Protein 1MWW (pdb70)

Structure (mmCIF, N/CA/C/O backbone):
data_1MWW
#
_entry.id   1MWW
#
_cell.length_a   115.150
_cell.length_b   115.150
_cell.length_c   124.420
_cell.angle_alpha   90.00
_cell.angle_beta   90.00
_cell.angle_gamma   90.00
#
_symmetry.space_group_name_H-M   'I 41 2 2'
#
loop_
_entity.id
_entity.type
_entity.pdbx_description
1 polymer 'HYPOTHETICAL PROTEIN HI1388.1'
2 non-polymer 'CHLORIDE ION'
3 non-polymer 'GLUTAMIC ACID'
4 water water
#
loop_
_atom_site.group_PDB
_atom_site.id
_atom_site.type_symbol
_atom_site.label_atom_id
_atom_site.label_alt_id
_atom_site.label_comp_id
_atom_site.label_asym_id
_atom_site.label_entity_id
_atom_site.label_seq_id
_atom_site.pdbx_PDB_ins_code
_atom_site.Cartn_x
_atom_site.Cartn_y
_atom_site.Cartn_z
_atom_site.occupancy
_atom_site.B_iso_or_equiv
_atom_site.auth_seq_id
_atom_site.auth_comp_id
_atom_site.auth_asym_id
_atom_site.auth_atom_id
_atom_site.pdbx_PDB_model_num
ATOM 1 N N . MET A 1 1 ? 34.921 51.414 16.934 1.00 12.66 1 MET A N 1
ATOM 2 C CA . MET A 1 1 ? 33.876 50.394 17.125 1.00 20.78 1 MET A CA 1
ATOM 3 C C . MET A 1 1 ? 32.999 50.282 15.877 1.00 26.87 1 MET A C 1
ATOM 4 O O . MET A 1 1 ? 32.619 51.284 15.243 1.00 28.99 1 MET A O 1
ATOM 9 N N . ILE A 1 2 ? 32.663 49.046 15.568 1.00 24.21 2 ILE A N 1
ATOM 10 C CA . ILE A 1 2 ? 31.817 48.684 14.439 1.00 20.87 2 ILE A CA 1
ATOM 11 C C . ILE A 1 2 ? 30.427 48.286 14.966 1.00 15.99 2 ILE A C 1
ATOM 12 O O . ILE A 1 2 ? 30.303 47.541 15.900 1.00 16.11 2 ILE A O 1
ATOM 17 N N . THR A 1 3 ? 29.384 48.761 14.328 1.00 15.05 3 THR A N 1
ATOM 18 C CA . THR A 1 3 ? 28.041 48.402 14.791 1.00 23.36 3 THR A CA 1
ATOM 19 C C . THR A 1 3 ? 27.261 47.748 13.652 1.00 22.07 3 THR A C 1
ATOM 20 O O . THR A 1 3 ? 27.339 48.188 12.482 1.00 17.88 3 THR A O 1
ATOM 24 N N . VAL A 1 4 ? 26.512 46.701 14.032 1.00 25.76 4 VAL A N 1
ATOM 25 C CA . VAL A 1 4 ? 25.663 45.950 13.126 1.00 24.16 4 VAL A CA 1
ATOM 26 C C . VAL A 1 4 ? 24.245 46.150 13.551 1.00 19.59 4 VAL A C 1
ATOM 27 O O . VAL A 1 4 ? 23.904 45.858 14.669 1.00 20.80 4 VAL A O 1
ATOM 31 N N . PHE A 1 5 ? 23.422 46.664 12.643 1.00 19.43 5 PHE A N 1
ATOM 32 C CA . PHE A 1 5 ? 22.027 46.952 12.954 1.00 20.27 5 PHE A CA 1
ATOM 33 C C . PHE A 1 5 ? 21.149 45.967 12.152 1.00 22.47 5 PHE A C 1
ATOM 34 O O . PHE A 1 5 ? 21.363 45.742 11.003 1.00 17.37 5 PHE A O 1
ATOM 42 N N . GLY A 1 6 ? 20.171 45.385 12.800 1.00 22.96 6 GLY A N 1
ATOM 43 C CA . GLY A 1 6 ? 19.321 44.448 12.110 1.00 25.06 6 GLY A CA 1
ATOM 44 C C . GLY A 1 6 ? 18.152 44.163 13.018 1.00 22.76 6 GLY A C 1
ATOM 45 O O . GLY A 1 6 ? 18.207 44.403 14.241 1.00 22.87 6 GLY A O 1
ATOM 46 N N . LEU A 1 7 ? 17.130 43.588 12.393 1.00 21.54 7 LEU A N 1
ATOM 47 C CA . LEU A 1 7 ? 15.873 43.212 13.033 1.00 27.17 7 LEU A CA 1
ATOM 48 C C . LEU A 1 7 ? 16.211 42.089 13.969 1.00 30.16 7 LEU A C 1
ATOM 49 O O . LEU A 1 7 ? 16.926 41.153 13.580 1.00 27.67 7 LEU A O 1
ATOM 54 N N . LYS A 1 8 ? 15.719 42.201 15.198 1.00 29.87 8 LYS A N 1
ATOM 55 C CA . LYS A 1 8 ? 16.019 41.218 16.250 1.00 35.59 8 LYS A CA 1
ATOM 56 C C . LYS A 1 8 ? 15.810 39.748 15.833 1.00 34.33 8 LYS A C 1
ATOM 57 O O . LYS A 1 8 ? 16.741 38.929 15.920 1.00 33.65 8 LYS A O 1
ATOM 63 N N . SER A 1 9 ? 14.605 39.417 15.378 1.00 32.56 9 SER A N 1
ATOM 64 C CA . SER A 1 9 ? 14.328 38.020 14.966 1.00 38.10 9 SER A CA 1
ATOM 65 C C . SER A 1 9 ? 15.360 37.466 13.976 1.00 36.18 9 SER A C 1
ATOM 66 O O . SER A 1 9 ? 15.726 36.295 14.026 1.00 40.54 9 SER A O 1
ATOM 69 N N . LYS A 1 10 ? 15.872 38.298 13.086 1.00 35.87 10 LYS A N 1
ATOM 70 C CA . LYS A 1 10 ? 16.866 37.807 12.157 1.00 34.22 10 LYS A CA 1
ATOM 71 C C . LYS A 1 10 ? 18.304 37.915 12.615 1.00 35.44 10 LYS A C 1
ATOM 72 O O . LYS A 1 10 ? 19.126 37.048 12.338 1.00 37.33 10 LYS A O 1
ATOM 78 N N . LEU A 1 11 ? 18.612 38.988 13.323 1.00 32.74 11 LEU A N 1
ATOM 79 C CA . LEU A 1 11 ? 19.978 39.239 13.727 1.00 29.91 11 LEU A CA 1
ATOM 80 C C . LEU A 1 11 ? 20.404 38.460 14.960 1.00 24.33 11 LEU A C 1
ATOM 81 O O . LEU A 1 11 ? 21.502 38.003 15.010 1.00 32.92 11 LEU A O 1
ATOM 86 N N . ALA A 1 12 ? 19.559 38.363 15.973 1.00 28.58 12 ALA A N 1
ATOM 87 C CA . ALA A 1 12 ? 20.010 37.697 17.207 1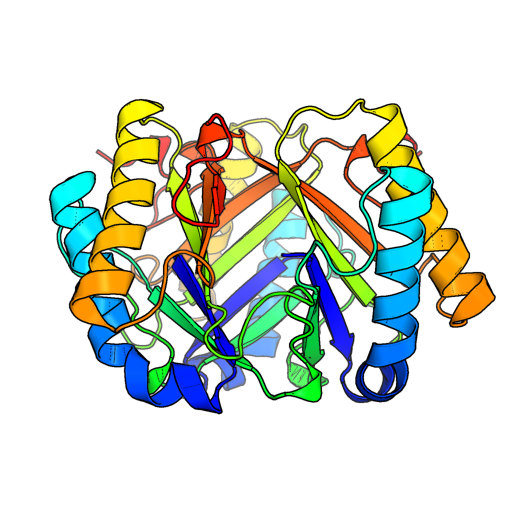.00 31.78 12 ALA A CA 1
ATOM 88 C C . ALA A 1 12 ? 20.679 36.349 16.940 1.00 38.36 12 ALA A C 1
ATOM 89 O O . ALA A 1 12 ? 21.828 36.137 17.322 1.00 42.23 12 ALA A O 1
ATOM 91 N N . PRO A 1 13 ? 19.993 35.444 16.203 1.00 38.74 13 PRO A N 1
ATOM 92 C CA . PRO A 1 13 ? 20.552 34.125 15.903 1.00 37.88 13 PRO A CA 1
ATOM 93 C C . PRO A 1 13 ? 21.855 34.151 15.156 1.00 34.69 13 PRO A C 1
ATOM 94 O O . PRO A 1 13 ? 22.659 33.250 15.309 1.00 39.11 13 PRO A O 1
ATOM 98 N N . ARG A 1 14 ? 22.076 35.167 14.333 1.00 32.51 14 ARG A N 1
ATOM 99 C CA . ARG A 1 14 ? 23.311 35.211 13.545 1.00 30.29 14 ARG A CA 1
ATOM 100 C C . ARG A 1 14 ? 24.445 36.027 14.165 1.00 25.92 14 ARG A C 1
ATOM 101 O O . ARG A 1 14 ? 25.496 36.156 13.551 1.00 30.21 14 ARG A O 1
ATOM 109 N N . ARG A 1 15 ? 24.247 36.567 15.366 1.00 32.63 15 ARG A N 1
ATOM 110 C CA . ARG A 1 15 ? 25.285 37.389 16.020 1.00 34.77 15 ARG A CA 1
ATOM 111 C C . ARG A 1 15 ? 26.682 36.823 16.046 1.00 37.32 15 ARG A C 1
ATOM 112 O O . ARG A 1 15 ? 27.643 37.512 15.692 1.00 42.76 15 ARG A O 1
ATOM 120 N N . GLU A 1 16 ? 26.817 35.573 16.492 1.00 38.67 16 GLU A N 1
ATOM 121 C CA . GLU A 1 16 ? 28.145 34.962 16.563 1.00 32.08 16 GLU A CA 1
ATOM 122 C C . GLU A 1 16 ? 28.803 34.830 15.213 1.00 28.47 16 GLU A C 1
ATOM 123 O O . GLU A 1 16 ? 29.970 35.115 15.030 1.00 30.76 16 GLU A O 1
ATOM 129 N N . LYS A 1 17 ? 28.052 34.384 14.229 1.00 37.41 17 LYS A N 1
ATOM 130 C CA . LYS A 1 17 ? 28.666 34.208 12.918 1.00 36.78 17 LYS A CA 1
ATOM 131 C C . LYS A 1 17 ? 29.023 35.515 12.223 1.00 34.43 17 LYS A C 1
ATOM 132 O O . LYS A 1 17 ? 30.008 35.606 11.479 1.00 29.81 17 LYS A O 1
ATOM 138 N N . LEU A 1 18 ? 28.216 36.554 12.447 1.00 33.50 18 LEU A N 1
ATOM 139 C CA . LEU A 1 18 ? 28.554 37.833 11.807 1.00 25.63 18 LEU A CA 1
ATOM 140 C C . LEU A 1 18 ? 29.818 38.428 12.380 1.00 26.21 18 LEU A C 1
ATOM 141 O O . LEU A 1 18 ? 30.568 39.120 11.670 1.00 25.05 18 LEU A O 1
ATOM 146 N N . ALA A 1 19 ? 30.073 38.162 13.666 1.00 26.02 19 ALA A N 1
ATOM 147 C CA . ALA A 1 19 ? 31.279 38.741 14.246 1.00 30.59 19 ALA A CA 1
ATOM 148 C C . ALA A 1 19 ? 32.470 38.049 13.614 1.00 29.21 19 ALA A C 1
ATOM 149 O O . ALA A 1 19 ? 33.452 38.676 13.257 1.00 32.81 19 ALA A O 1
ATOM 151 N N . GLU A 1 20 ? 32.373 36.733 13.454 1.00 33.74 20 GLU A N 1
ATOM 152 C CA . GLU A 1 20 ? 33.467 35.993 12.822 1.00 33.66 20 GLU A CA 1
ATOM 153 C C . GLU A 1 20 ? 33.751 36.514 11.433 1.00 29.86 20 GLU A C 1
ATOM 154 O O . GLU A 1 20 ? 34.923 36.772 11.093 1.00 35.17 20 GLU A O 1
ATOM 160 N N . VAL A 1 21 ? 32.682 36.695 10.629 1.00 38.08 21 VAL A N 1
ATOM 161 C CA . VAL A 1 21 ? 32.815 37.201 9.234 1.00 37.73 21 VAL A CA 1
ATOM 162 C C . VAL A 1 21 ? 33.425 38.590 9.183 1.00 34.05 21 VAL A C 1
ATOM 163 O O . VAL A 1 21 ? 34.227 38.882 8.306 1.00 29.30 21 VAL A O 1
ATOM 167 N N . ILE A 1 22 ? 32.983 39.471 10.094 1.00 36.82 22 ILE A N 1
ATOM 168 C CA . ILE A 1 22 ? 33.538 40.841 10.158 1.00 27.17 22 ILE A CA 1
ATOM 169 C C . ILE A 1 22 ? 34.987 40.744 10.607 1.00 21.80 22 ILE A C 1
ATOM 170 O O . ILE A 1 22 ? 35.882 41.351 9.983 1.00 26.95 22 ILE A O 1
ATOM 175 N N . TYR A 1 23 ? 35.229 40.023 11.715 1.00 27.63 23 TYR A N 1
ATOM 176 C CA . TYR A 1 23 ? 36.626 39.855 12.167 1.00 35.03 23 TYR A CA 1
ATOM 177 C C . TYR A 1 23 ? 37.359 39.216 10.957 1.00 36.15 23 TYR A C 1
ATOM 178 O O . TYR A 1 23 ? 38.436 39.668 10.527 1.00 31.80 23 TYR A O 1
ATOM 187 N N . ASN A 1 24 ? 36.726 38.222 10.340 1.00 37.89 24 ASN A N 1
ATOM 188 C CA . ASN A 1 24 ? 37.406 37.623 9.201 1.00 43.39 24 ASN A CA 1
ATOM 189 C C . ASN A 1 24 ? 37.789 38.569 8.064 1.00 36.86 24 ASN A C 1
ATOM 190 O O . ASN A 1 24 ? 38.862 38.459 7.565 1.00 31.84 24 ASN A O 1
ATOM 195 N N . SER A 1 25 ? 36.920 39.506 7.667 1.00 36.17 25 SER A N 1
ATOM 196 C CA . SER A 1 25 ? 37.221 40.434 6.567 1.00 30.32 25 SER A CA 1
ATOM 197 C C . SER A 1 25 ? 38.049 41.594 7.032 1.00 34.26 25 SER A C 1
ATOM 198 O O . SER A 1 25 ? 38.626 42.303 6.193 1.00 26.16 25 SER A O 1
ATOM 201 N N . LEU A 1 26 ? 38.021 41.891 8.343 1.00 30.86 26 LEU A N 1
ATOM 202 C CA . LEU A 1 26 ? 38.887 42.979 8.830 1.00 30.44 26 LEU A CA 1
ATOM 203 C C . LEU A 1 26 ? 40.310 42.415 8.771 1.00 34.28 26 LEU A C 1
ATOM 204 O O . LEU A 1 26 ? 41.271 43.084 8.327 1.00 32.10 26 LEU A O 1
ATOM 209 N N . HIS A 1 27 ? 40.427 41.163 9.228 1.00 33.91 27 HIS A N 1
ATOM 210 C CA . HIS A 1 27 ? 41.726 40.499 9.221 1.00 41.79 27 HIS A CA 1
ATOM 211 C C . HIS A 1 27 ? 42.173 40.303 7.791 1.00 43.43 27 HIS A C 1
ATOM 212 O O . HIS A 1 27 ? 43.167 40.887 7.333 1.00 46.07 27 HIS A O 1
ATOM 219 N N . LEU A 1 28 ? 41.362 39.532 7.074 1.00 37.22 28 LEU A N 1
ATOM 220 C CA . LEU A 1 28 ? 41.651 39.191 5.704 1.00 40.45 28 LEU A CA 1
ATOM 221 C C . LEU A 1 28 ? 41.837 40.392 4.822 1.00 37.33 28 LEU A C 1
ATOM 222 O O . LEU A 1 28 ? 42.718 40.391 3.992 1.00 35.16 28 LEU A O 1
ATOM 227 N N . GLY A 1 29 ? 41.039 41.440 5.008 1.00 37.26 29 GLY A N 1
ATOM 228 C CA . GLY A 1 29 ? 41.163 42.590 4.124 1.00 33.15 29 GLY A CA 1
ATOM 229 C C . GLY A 1 29 ? 41.961 43.803 4.543 1.00 35.92 29 GLY A C 1
ATOM 230 O O . GLY A 1 29 ? 42.381 44.581 3.694 1.00 34.36 29 GLY A O 1
ATOM 231 N N . LEU A 1 30 ? 42.149 43.993 5.845 1.00 37.61 30 LEU A N 1
ATOM 232 C CA . LEU A 1 30 ? 42.855 45.166 6.335 1.00 46.72 30 LEU A CA 1
ATOM 233 C C . LEU A 1 30 ? 44.045 44.797 7.239 1.00 53.24 30 LEU A C 1
ATOM 234 O O . LEU A 1 30 ? 44.888 45.645 7.527 1.00 53.29 30 LEU A O 1
ATOM 239 N N . ASP A 1 31 ? 44.110 43.531 7.660 1.00 57.23 31 ASP A N 1
ATOM 240 C CA . ASP A 1 31 ? 45.189 43.057 8.508 1.00 59.99 31 ASP A CA 1
ATOM 241 C C . ASP A 1 31 ? 44.930 43.306 9.977 1.00 60.94 31 ASP A C 1
ATOM 242 O O . ASP A 1 31 ? 45.869 43.430 10.753 1.00 66.98 31 ASP A O 1
ATOM 247 N N . ILE A 1 32 ? 43.664 43.381 10.369 1.00 54.56 32 ILE A N 1
ATOM 248 C CA . ILE A 1 32 ? 43.353 43.606 11.760 1.00 44.24 32 ILE A CA 1
ATOM 249 C C . ILE A 1 32 ? 42.974 42.223 12.307 1.00 45.86 32 ILE A C 1
ATOM 250 O O . ILE A 1 32 ? 42.035 41.596 11.817 1.00 41.69 32 ILE A O 1
ATOM 255 N N . PRO A 1 33 ? 43.716 41.738 13.329 1.00 39.30 33 PRO A N 1
ATOM 256 C CA . PRO A 1 33 ? 43.594 40.464 14.032 1.00 42.51 33 PRO A CA 1
ATOM 257 C C . PRO A 1 33 ? 42.235 40.110 14.601 1.00 43.46 33 PRO A C 1
ATOM 258 O O . PRO A 1 33 ? 41.576 40.942 15.213 1.00 42.90 33 PRO A O 1
ATOM 262 N N . LYS A 1 34 ? 41.837 38.849 14.453 1.00 43.55 34 LYS A N 1
ATOM 263 C CA . LYS A 1 34 ? 40.551 38.437 15.002 1.00 49.98 34 LYS A CA 1
ATOM 264 C C . LYS A 1 34 ? 40.380 38.907 16.450 1.00 49.71 34 LYS A C 1
ATOM 265 O O . LYS A 1 34 ? 40.819 38.204 17.364 1.00 53.37 34 LYS A O 1
ATOM 271 N N . GLY A 1 35 ? 39.768 40.088 16.656 1.00 48.67 35 GLY A N 1
ATOM 272 C CA . GLY A 1 35 ? 39.510 40.591 18.008 1.00 40.34 35 GLY A CA 1
ATOM 273 C C . GLY A 1 35 ? 40.125 41.900 18.492 1.00 37.60 35 GLY A C 1
ATOM 274 O O . GLY A 1 35 ? 40.002 42.247 19.654 1.00 46.24 35 GLY A O 1
ATOM 275 N N . LYS A 1 36 ? 40.805 42.621 17.631 1.00 32.35 36 LYS A N 1
ATOM 276 C CA . LYS A 1 36 ? 41.409 43.885 17.980 1.00 34.00 36 LYS A CA 1
ATOM 277 C C . LYS A 1 36 ? 40.330 44.989 17.922 1.00 40.29 36 LYS A C 1
ATOM 278 O O . LYS A 1 36 ? 40.501 46.111 18.446 1.00 34.03 36 LYS A O 1
ATOM 284 N N . HIS A 1 37 ? 39.200 44.623 17.322 1.00 32.98 37 HIS A N 1
ATOM 285 C CA . HIS A 1 37 ? 38.092 45.537 17.138 1.00 31.91 37 HIS A CA 1
ATOM 286 C C . HIS A 1 37 ? 36.865 45.283 17.929 1.00 27.12 37 HIS A C 1
ATOM 287 O O . HIS A 1 37 ? 36.426 44.138 18.072 1.00 39.40 37 HIS A O 1
ATOM 294 N N . ALA A 1 38 ? 36.292 46.349 18.464 1.00 20.37 38 ALA A N 1
ATOM 295 C CA . ALA A 1 38 ? 35.037 46.211 19.177 1.00 18.24 38 ALA A CA 1
ATOM 296 C C . ALA A 1 38 ? 33.888 46.033 18.134 1.00 16.66 38 ALA A C 1
ATOM 297 O O . ALA A 1 38 ? 33.862 46.742 17.103 1.00 19.56 38 ALA A O 1
ATOM 299 N N . ILE A 1 39 ? 32.958 45.121 18.370 1.00 20.99 39 ILE A N 1
ATOM 300 C CA . ILE A 1 39 ? 31.843 44.980 17.442 1.00 23.92 39 ILE A CA 1
ATOM 301 C C . ILE A 1 39 ? 30.601 44.972 18.302 1.00 28.44 39 ILE A C 1
ATOM 302 O O . ILE A 1 39 ? 30.500 44.205 19.265 1.00 25.09 39 ILE A O 1
ATOM 307 N N . ARG A 1 40 ? 29.633 45.801 17.924 1.00 25.82 40 ARG A N 1
ATOM 308 C CA . ARG A 1 40 ? 28.413 45.870 18.662 1.00 17.79 40 ARG A CA 1
ATOM 309 C C . ARG A 1 40 ? 27.244 45.501 17.764 1.00 20.63 40 ARG A C 1
ATOM 310 O O . ARG A 1 40 ? 27.243 45.808 16.562 1.00 21.45 40 ARG A O 1
ATOM 318 N N . PHE A 1 41 ? 26.228 44.909 18.373 1.00 15.58 41 PHE A N 1
ATOM 319 C CA . PHE A 1 41 ? 25.034 44.465 17.662 1.00 22.37 41 PHE A CA 1
ATOM 320 C C . PHE A 1 41 ? 23.856 45.181 18.281 1.00 26.25 41 PHE A C 1
ATOM 321 O O . PHE A 1 41 ? 23.688 45.239 19.514 1.00 22.13 41 PHE A O 1
ATOM 329 N N . LEU A 1 42 ? 23.048 45.763 17.419 1.00 28.23 42 LEU A N 1
ATOM 330 C CA . LEU A 1 42 ? 21.842 46.427 17.893 1.00 25.05 42 LEU A CA 1
ATOM 331 C C . LEU A 1 42 ? 20.671 45.682 17.220 1.00 25.75 42 LEU A C 1
ATOM 332 O O . LEU A 1 42 ? 20.497 45.805 16.008 1.00 19.07 42 LEU A O 1
ATOM 337 N N . CYS A 1 43 ? 19.900 44.930 18.018 1.00 22.71 43 CYS A N 1
ATOM 338 C CA . CYS A 1 43 ? 18.723 44.159 17.574 1.00 29.55 43 CYS A CA 1
ATOM 339 C C . CYS A 1 43 ? 17.507 45.046 17.664 1.00 32.53 43 CYS A C 1
ATOM 340 O O . CYS A 1 43 ? 17.106 45.479 18.744 1.00 35.83 43 CYS A O 1
ATOM 343 N N . LEU A 1 44 ? 16.905 45.312 16.525 1.00 25.55 44 LEU A N 1
ATOM 344 C CA . LEU A 1 44 ? 15.766 46.195 16.489 1.00 28.38 44 LEU A CA 1
ATOM 345 C C . LEU A 1 44 ? 14.434 45.464 16.625 1.00 34.50 44 LEU A C 1
ATOM 346 O O . LEU A 1 44 ? 14.312 44.304 16.177 1.00 29.47 44 LEU A O 1
ATOM 351 N N . GLU A 1 45 ? 13.467 46.129 17.257 1.00 34.84 45 GLU A N 1
ATOM 352 C CA . GLU A 1 45 ? 12.094 45.603 17.366 1.00 40.55 45 GLU A CA 1
ATOM 353 C C . GLU A 1 45 ? 11.506 46.072 16.022 1.00 42.17 45 GLU A C 1
ATOM 354 O O . GLU A 1 45 ? 11.959 47.075 15.489 1.00 31.05 45 GLU A O 1
ATOM 360 N N . LYS A 1 46 ? 10.508 45.379 15.482 1.00 41.74 46 LYS A N 1
ATOM 361 C CA . LYS A 1 46 ? 9.960 45.771 14.181 1.00 39.26 46 LYS A CA 1
ATOM 362 C C . LYS A 1 46 ? 9.506 47.199 14.074 1.00 38.96 46 LYS A C 1
ATOM 363 O O . LYS A 1 46 ? 9.700 47.845 13.031 1.00 34.06 46 LYS A O 1
ATOM 369 N N . GLU A 1 47 ? 8.941 47.715 15.161 1.00 38.62 47 GLU A N 1
ATOM 370 C CA . GLU A 1 47 ? 8.430 49.085 15.138 1.00 41.01 47 GLU A CA 1
ATOM 371 C C . GLU A 1 47 ? 9.484 50.161 15.054 1.00 43.63 47 GLU A C 1
ATOM 372 O O . GLU A 1 47 ? 9.164 51.303 14.768 1.00 47.46 47 GLU A O 1
ATOM 378 N N . ASP A 1 48 ? 10.744 49.798 15.289 1.00 42.06 48 ASP A N 1
ATOM 379 C CA . ASP A 1 48 ? 11.830 50.764 15.253 1.00 36.66 48 ASP A CA 1
ATOM 380 C C . ASP A 1 48 ? 12.665 50.727 13.982 1.00 33.19 48 ASP A C 1
ATOM 381 O O . ASP A 1 48 ? 13.548 51.570 13.806 1.00 25.34 48 ASP A O 1
ATOM 386 N N . PHE A 1 49 ? 12.382 49.783 13.082 1.00 30.66 49 PHE A N 1
ATOM 387 C CA . PHE A 1 49 ? 13.212 49.626 11.868 1.00 28.78 49 PHE A CA 1
ATOM 388 C C . PHE A 1 49 ? 12.548 49.863 10.498 1.00 34.90 49 PHE A C 1
ATOM 389 O O . PHE A 1 49 ? 12.032 48.935 9.896 1.00 26.51 49 PHE A O 1
ATOM 397 N N . TYR A 1 50 ? 12.585 51.100 9.987 1.00 30.23 50 TYR A N 1
ATOM 398 C CA . TYR A 1 50 ? 12.007 51.329 8.700 1.00 26.99 50 TYR A CA 1
ATOM 399 C C . TYR A 1 50 ? 13.035 51.099 7.635 1.00 30.54 50 TYR A C 1
ATOM 400 O O . TYR A 1 50 ? 13.499 52.050 7.018 1.00 27.28 50 TYR A O 1
ATOM 409 N N . TYR A 1 51 ? 13.404 49.839 7.399 1.00 27.78 51 TYR A N 1
ATOM 410 C CA . TYR A 1 51 ? 14.341 49.573 6.316 1.00 26.21 51 TYR A CA 1
ATOM 411 C C . TYR A 1 51 ? 13.690 49.989 4.955 1.00 31.77 51 TYR A C 1
ATOM 412 O O . TYR A 1 51 ? 12.471 50.168 4.882 1.00 34.85 51 TYR A O 1
ATOM 421 N N . PRO A 1 52 ? 14.479 50.123 3.867 1.00 24.19 52 PRO A N 1
ATOM 422 C CA . PRO A 1 52 ? 13.907 50.537 2.572 1.00 32.43 52 PRO A CA 1
ATOM 423 C C . PRO A 1 52 ? 12.745 49.630 2.102 1.00 32.00 52 PRO A C 1
ATOM 424 O O . PRO A 1 52 ? 12.844 48.424 2.137 1.00 32.14 52 PRO A O 1
ATOM 428 N N . PHE A 1 53 ? 11.650 50.269 1.697 1.00 34.25 53 PHE A N 1
ATOM 429 C CA . PHE A 1 53 ? 10.410 49.608 1.294 1.00 37.79 53 PHE A CA 1
ATOM 430 C C . PHE A 1 53 ? 10.458 48.270 0.605 1.00 33.24 53 PHE A C 1
ATOM 431 O O . PHE A 1 53 ? 9.657 47.359 0.893 1.00 34.11 53 PHE A O 1
ATOM 439 N N . ASP A 1 54 ? 11.388 48.186 -0.325 1.00 26.43 54 ASP A N 1
ATOM 440 C CA . ASP A 1 54 ? 11.538 47.059 -1.205 1.00 33.72 54 ASP A CA 1
ATOM 441 C C . ASP A 1 54 ? 12.645 46.121 -0.762 1.00 39.02 54 ASP A C 1
ATOM 442 O O . ASP A 1 54 ? 13.283 45.463 -1.618 1.00 33.67 54 ASP A O 1
ATOM 447 N N . ARG A 1 55 ? 12.922 46.077 0.535 1.00 36.34 55 ARG A N 1
ATOM 448 C CA . ARG A 1 55 ? 13.962 45.167 1.019 1.00 37.38 55 ARG A CA 1
ATOM 449 C C . ARG A 1 55 ? 13.287 44.143 1.920 1.00 34.79 55 ARG A C 1
ATOM 450 O O . ARG A 1 55 ? 12.065 44.160 2.158 1.00 36.84 55 ARG A O 1
ATOM 458 N N . SER A 1 56 ? 14.066 43.249 2.465 1.00 33.37 56 SER A N 1
ATOM 459 C CA . SER A 1 56 ? 13.422 42.284 3.322 1.00 26.88 56 SER A CA 1
ATOM 460 C C . SER A 1 56 ? 13.873 42.427 4.752 1.00 26.29 56 SER A C 1
ATOM 461 O O . SER A 1 56 ? 14.780 43.193 5.048 1.00 26.49 56 SER A O 1
ATOM 464 N N . ASP A 1 57 ? 13.195 41.688 5.616 1.00 22.34 57 ASP A N 1
ATOM 465 C CA . ASP A 1 57 ? 13.478 41.623 7.018 1.00 27.04 57 ASP A CA 1
ATOM 466 C C . ASP A 1 57 ? 14.954 41.294 7.274 1.00 27.91 57 ASP A C 1
ATOM 467 O O . ASP A 1 57 ? 15.371 41.380 8.413 1.00 25.19 57 ASP A O 1
ATOM 472 N N . ASP A 1 58 ? 15.716 40.902 6.250 1.00 24.13 58 ASP A N 1
ATOM 473 C CA . ASP A 1 58 ? 17.161 40.566 6.400 1.00 30.12 58 ASP A CA 1
ATOM 474 C C . ASP A 1 58 ? 18.029 41.820 6.275 1.00 26.07 58 ASP A C 1
ATOM 475 O O . ASP A 1 58 ? 19.267 41.722 6.220 1.00 25.65 58 ASP A O 1
ATOM 480 N N . TYR A 1 59 ? 17.380 42.969 6.169 1.00 22.31 59 TYR A N 1
ATOM 481 C CA . TYR A 1 59 ? 18.113 44.200 5.953 1.00 24.58 59 TYR A CA 1
ATOM 482 C C . TYR A 1 59 ? 19.076 44.354 7.140 1.00 20.94 59 TYR A C 1
ATOM 483 O O . TYR A 1 59 ? 18.661 44.251 8.281 1.00 19.69 59 TYR A O 1
ATOM 492 N N . THR A 1 60 ? 20.344 44.615 6.837 1.00 26.62 60 THR A N 1
ATOM 493 C CA . THR A 1 60 ? 21.405 44.727 7.863 1.00 22.70 60 THR A CA 1
ATOM 494 C C . THR A 1 60 ? 22.301 45.884 7.495 1.00 18.53 60 THR A C 1
ATOM 495 O O . THR A 1 60 ? 22.790 45.966 6.360 1.00 17.51 60 THR A O 1
ATOM 499 N N . VAL A 1 61 ? 22.474 46.813 8.440 1.00 19.16 61 VAL A N 1
ATOM 500 C CA . VAL A 1 61 ? 23.307 47.992 8.212 1.00 21.08 61 VAL A CA 1
ATOM 501 C C . VAL A 1 61 ? 24.613 47.778 8.995 1.00 20.72 61 VAL A C 1
ATOM 502 O O . VAL A 1 61 ? 24.567 47.332 10.143 1.00 21.82 61 VAL A O 1
ATOM 506 N N . ILE A 1 62 ? 25.743 48.104 8.378 1.00 17.54 62 ILE A N 1
ATOM 507 C CA . ILE A 1 62 ? 27.006 47.966 9.061 1.00 20.49 62 ILE A CA 1
ATOM 508 C C . ILE A 1 62 ? 27.722 49.322 9.033 1.00 14.57 62 ILE A C 1
ATOM 509 O O . ILE A 1 62 ? 27.943 49.899 8.008 1.00 22.49 62 ILE A O 1
ATOM 514 N N . GLU A 1 63 ? 28.087 49.799 10.216 1.00 20.95 63 GLU A N 1
ATOM 515 C CA . GLU A 1 63 ? 28.790 51.058 10.352 1.00 19.09 63 GLU A CA 1
ATOM 516 C C . GLU A 1 63 ? 30.184 50.684 10.839 1.00 13.53 63 GLU A C 1
ATOM 517 O O . GLU A 1 63 ? 30.353 50.018 11.883 1.00 15.04 63 GLU A O 1
ATOM 523 N N . ILE A 1 64 ? 31.185 51.130 10.090 1.00 18.44 64 ILE A N 1
ATOM 524 C CA . ILE A 1 64 ? 32.574 50.817 10.429 1.00 18.70 64 ILE A CA 1
ATOM 525 C C . ILE A 1 64 ? 33.348 52.109 10.653 1.00 19.94 64 ILE A C 1
ATOM 526 O O . ILE A 1 64 ? 33.442 52.928 9.764 1.00 23.38 64 ILE A O 1
ATOM 531 N N . ASN A 1 65 ? 33.915 52.297 11.822 1.00 15.47 65 ASN A N 1
ATOM 532 C CA . ASN A 1 65 ? 34.725 53.490 12.055 1.00 16.89 65 ASN A CA 1
ATOM 533 C C . ASN A 1 65 ? 36.271 53.155 12.047 1.00 19.07 65 ASN A C 1
ATOM 534 O O . ASN A 1 65 ? 36.729 52.277 12.748 1.00 18.45 65 ASN A O 1
ATOM 539 N N . LEU A 1 66 ? 37.044 53.918 11.289 1.00 18.30 66 LEU A N 1
ATOM 540 C CA . LEU A 1 66 ? 38.495 53.725 11.182 1.00 23.97 66 LEU A CA 1
ATOM 541 C C . LEU A 1 66 ? 39.228 55.049 11.355 1.00 20.94 66 LEU A C 1
ATOM 542 O O . LEU A 1 66 ? 38.663 56.141 11.175 1.00 29.87 66 LEU A O 1
ATOM 547 N N . MET A 1 67 ? 40.506 54.929 11.625 1.00 22.11 67 MET A N 1
ATOM 548 C CA . MET A 1 67 ? 41.419 56.060 11.698 1.00 27.54 67 MET A CA 1
ATOM 549 C C . MET A 1 67 ? 41.748 56.355 10.219 1.00 26.48 67 MET A C 1
ATOM 550 O O . MET A 1 67 ? 42.017 55.427 9.435 1.00 21.85 67 MET A O 1
ATOM 555 N N . ALA A 1 68 ? 41.743 57.623 9.835 1.00 23.66 68 ALA A N 1
ATOM 556 C CA . ALA A 1 68 ? 41.965 57.969 8.440 1.00 24.59 68 ALA A CA 1
ATOM 557 C C . ALA A 1 68 ? 43.403 57.629 7.999 1.00 31.46 68 ALA A C 1
ATOM 558 O O . ALA A 1 68 ? 44.315 57.535 8.844 1.00 30.09 68 ALA A O 1
ATOM 560 N N . GLY A 1 69 ? 43.585 57.436 6.693 1.00 27.78 69 GLY A N 1
ATOM 561 C CA . GLY A 1 69 ? 44.880 57.060 6.147 1.00 33.05 69 GLY A CA 1
ATOM 562 C C . GLY A 1 69 ? 44.856 55.946 5.084 1.00 32.16 69 GLY A C 1
ATOM 563 O O . GLY A 1 69 ? 45.708 55.938 4.216 1.00 32.74 69 GLY A O 1
ATOM 564 N N . ARG A 1 70 ? 43.936 54.988 5.135 1.00 28.63 70 ARG A N 1
ATOM 565 C CA . ARG A 1 70 ? 43.929 53.950 4.097 1.00 29.67 70 ARG A CA 1
ATOM 566 C C . ARG A 1 70 ? 43.563 54.545 2.748 1.00 33.26 70 ARG A C 1
ATOM 567 O O . ARG A 1 70 ? 42.950 55.615 2.665 1.00 34.06 70 ARG A O 1
ATOM 575 N N . MET A 1 71 ? 43.946 53.860 1.678 1.00 33.42 71 MET A N 1
ATOM 576 C CA . MET A 1 71 ? 43.671 54.383 0.334 1.00 32.25 71 MET A CA 1
ATOM 577 C C . MET A 1 71 ? 42.262 54.032 -0.033 1.00 29.89 71 MET A C 1
ATOM 578 O O . MET A 1 71 ? 41.688 53.154 0.551 1.00 21.87 71 MET A O 1
ATOM 583 N N . GLU A 1 72 ? 41.720 54.716 -1.022 1.00 31.48 72 GLU A N 1
ATOM 584 C CA . GLU A 1 72 ? 40.371 54.443 -1.449 1.00 32.48 72 GLU A CA 1
ATOM 585 C C . GLU A 1 72 ? 40.155 52.975 -1.833 1.00 37.52 72 GLU A C 1
ATOM 586 O O . GLU A 1 72 ? 39.161 52.344 -1.454 1.00 34.24 72 GLU A O 1
ATOM 592 N N . GLY A 1 73 ? 41.112 52.415 -2.572 1.00 38.11 73 GLY A N 1
ATOM 593 C CA . GLY A 1 73 ? 41.000 51.027 -2.972 1.00 31.77 73 GLY A CA 1
ATOM 594 C C . GLY A 1 73 ? 40.934 50.041 -1.839 1.00 29.46 73 GLY A C 1
ATOM 595 O O . GLY A 1 73 ? 40.254 49.021 -1.938 1.00 33.75 73 GLY A O 1
ATOM 596 N N . THR A 1 74 ? 41.630 50.319 -0.744 1.00 27.86 74 THR A N 1
ATOM 597 C CA . THR A 1 74 ? 41.614 49.413 0.421 1.00 28.29 74 THR A CA 1
ATOM 598 C C . THR A 1 74 ? 40.207 49.338 1.074 1.00 28.50 74 THR A C 1
ATOM 599 O O . THR A 1 74 ? 39.689 48.269 1.402 1.00 25.06 74 THR A O 1
ATOM 603 N N . LYS A 1 75 ? 39.610 50.510 1.267 1.00 26.46 75 LYS A N 1
ATOM 604 C CA . LYS A 1 75 ? 38.271 50.600 1.836 1.00 25.90 75 LYS A CA 1
ATOM 605 C C . LYS A 1 75 ? 37.224 49.903 0.933 1.00 30.08 75 LYS A C 1
ATOM 606 O O . LYS A 1 75 ? 36.378 49.165 1.430 1.00 27.39 75 LYS A O 1
ATOM 612 N N . LYS A 1 76 ? 37.290 50.122 -0.392 1.00 34.15 76 LYS A N 1
ATOM 613 C CA . LYS A 1 76 ? 36.360 49.434 -1.334 1.00 25.78 76 LYS A CA 1
ATOM 614 C C . LYS A 1 76 ? 36.486 47.928 -1.197 1.00 24.42 76 LYS A C 1
ATOM 615 O O . LYS A 1 76 ? 35.485 47.177 -1.229 1.00 19.91 76 LYS A O 1
ATOM 621 N N . ARG A 1 77 ? 37.734 47.454 -1.037 1.00 31.63 77 ARG A N 1
ATOM 622 C CA . ARG A 1 77 ? 37.971 46.008 -0.926 1.00 26.40 77 ARG A CA 1
ATOM 623 C C . ARG A 1 77 ? 37.214 45.455 0.258 1.00 25.69 77 ARG A C 1
ATOM 624 O O . ARG A 1 77 ? 36.533 44.428 0.175 1.00 28.57 77 ARG A O 1
ATOM 632 N N . LEU A 1 78 ? 37.348 46.148 1.385 1.00 30.28 78 LEU A N 1
ATOM 633 C CA . LEU A 1 78 ? 36.657 45.750 2.616 1.00 27.82 78 LEU A CA 1
ATOM 634 C C . LEU A 1 78 ? 35.166 45.654 2.361 1.00 15.99 78 LEU A C 1
ATOM 635 O O . LEU A 1 78 ? 34.548 44.657 2.709 1.00 22.55 78 LEU A O 1
ATOM 640 N N . ILE A 1 79 ? 34.578 46.710 1.779 1.00 19.51 79 ILE A N 1
ATOM 641 C CA . ILE A 1 79 ? 33.121 46.688 1.512 1.00 22.48 79 ILE A CA 1
ATOM 642 C C . ILE A 1 79 ? 32.779 45.460 0.617 1.00 23.77 79 ILE A C 1
ATOM 643 O O . ILE A 1 79 ? 31.833 44.660 0.900 1.00 25.58 79 ILE A O 1
ATOM 648 N N . LYS A 1 80 ? 33.560 45.324 -0.454 1.00 21.48 80 LYS A N 1
ATOM 649 C CA . LYS A 1 80 ? 33.395 44.197 -1.400 1.00 29.18 80 LYS A CA 1
ATOM 650 C C . LYS A 1 80 ? 33.467 42.825 -0.673 1.00 27.31 80 LYS A C 1
ATOM 651 O O . LYS A 1 80 ? 32.582 41.949 -0.828 1.00 21.40 80 LYS A O 1
ATOM 657 N N . MET A 1 81 ? 34.475 42.649 0.187 1.00 29.31 81 MET A N 1
ATOM 658 C CA . MET A 1 81 ? 34.584 41.370 0.897 1.00 32.38 81 MET A CA 1
ATOM 659 C C . MET A 1 81 ? 33.430 41.171 1.835 1.00 34.97 81 MET A C 1
ATOM 660 O O . MET A 1 81 ? 32.838 40.063 1.910 1.00 35.82 81 MET A O 1
ATOM 665 N N . LEU A 1 82 ? 33.063 42.224 2.562 1.00 32.96 82 LEU A N 1
ATOM 666 C CA . LEU A 1 82 ? 31.931 42.026 3.478 1.00 30.01 82 LEU A CA 1
ATOM 667 C C . LEU A 1 82 ? 30.686 41.531 2.719 1.00 25.03 82 LEU A C 1
ATOM 668 O O . LEU A 1 82 ? 29.940 40.678 3.233 1.00 29.92 82 LEU A O 1
ATOM 673 N N . PHE A 1 83 ? 30.463 42.056 1.512 1.00 25.83 83 PHE A N 1
ATOM 674 C CA . PHE A 1 83 ? 29.298 41.642 0.661 1.00 27.54 83 PHE A CA 1
ATOM 675 C C . PHE A 1 83 ? 29.380 40.133 0.326 1.00 22.05 83 PHE A C 1
ATOM 676 O O . PHE A 1 83 ? 28.440 39.362 0.544 1.00 31.20 83 PHE A O 1
ATOM 684 N N . SER A 1 84 ? 30.517 39.723 -0.191 1.00 27.93 84 SER A N 1
ATOM 685 C CA . SER A 1 84 ? 30.727 38.304 -0.521 1.00 33.74 84 SER A CA 1
ATOM 686 C C . SER A 1 84 ? 30.556 37.416 0.686 1.00 37.23 84 SER A C 1
ATOM 687 O O . SER A 1 84 ? 29.778 36.455 0.663 1.00 34.88 84 SER A O 1
ATOM 690 N N . GLU A 1 85 ? 31.291 37.749 1.748 1.00 36.38 85 GLU A N 1
ATOM 691 C CA . GLU A 1 85 ? 31.259 36.963 2.964 1.00 33.51 85 GLU A CA 1
ATOM 692 C C . GLU A 1 85 ? 29.893 36.812 3.564 1.00 36.33 85 GLU A C 1
ATOM 693 O O . GLU A 1 85 ? 29.550 35.702 4.001 1.00 32.10 85 GLU A O 1
ATOM 699 N N . LEU A 1 86 ? 29.094 37.893 3.611 1.00 36.07 86 LEU A N 1
ATOM 700 C CA . LEU A 1 86 ? 27.737 37.786 4.176 1.00 37.46 86 LEU A CA 1
ATOM 701 C C . LEU A 1 86 ? 26.774 37.001 3.251 1.00 40.43 86 LEU A C 1
ATOM 702 O O . LEU A 1 86 ? 25.748 36.435 3.700 1.00 34.47 86 LEU A O 1
ATOM 707 N N . GLU A 1 87 ? 27.071 37.049 1.952 1.00 44.04 87 GLU A N 1
ATOM 708 C CA . GLU A 1 87 ? 26.294 36.325 0.935 1.00 47.86 87 GLU A CA 1
ATOM 709 C C . GLU A 1 87 ? 26.502 34.822 1.218 1.00 47.10 87 GLU A C 1
ATOM 710 O O . GLU A 1 87 ? 25.577 34.106 1.633 1.00 45.85 87 GLU A O 1
ATOM 716 N N . TYR A 1 88 ? 27.739 34.379 1.036 1.00 45.05 88 TYR A N 1
ATOM 717 C CA . TYR A 1 88 ? 28.114 32.972 1.236 1.00 52.79 88 TYR A CA 1
ATOM 718 C C . TYR A 1 88 ? 27.965 32.351 2.615 1.00 54.65 88 TYR A C 1
ATOM 719 O O . TYR A 1 88 ? 27.425 31.245 2.735 1.00 60.98 88 TYR A O 1
ATOM 728 N N . LYS A 1 89 ? 28.412 33.027 3.664 1.00 51.30 89 LYS A N 1
ATOM 729 C CA . LYS A 1 89 ? 28.293 32.437 4.983 1.00 44.53 89 LYS A CA 1
ATOM 730 C C . LYS A 1 89 ? 26.947 32.640 5.696 1.00 46.01 89 LYS A C 1
ATOM 731 O O . LYS A 1 89 ? 26.511 31.773 6.466 1.00 39.43 89 LYS A O 1
ATOM 737 N N . LEU A 1 90 ? 26.271 33.767 5.480 1.00 43.39 90 LEU A N 1
ATOM 738 C CA . LEU A 1 90 ? 25.003 33.938 6.185 1.00 43.14 90 LEU A CA 1
ATOM 739 C C . LEU A 1 90 ? 23.784 33.860 5.313 1.00 39.73 90 LEU A C 1
ATOM 740 O O . LEU A 1 90 ? 22.666 33.789 5.829 1.00 46.46 90 LEU A O 1
ATOM 745 N N . GLY A 1 91 ? 24.001 33.878 3.999 1.00 43.41 91 GLY A N 1
ATOM 746 C CA . GLY A 1 91 ? 22.882 33.835 3.067 1.00 41.02 91 GLY A CA 1
ATOM 747 C C . GLY A 1 91 ? 22.118 35.149 3.055 1.00 41.57 91 GLY A C 1
ATOM 748 O O . GLY A 1 91 ? 20.891 35.192 2.876 1.00 44.50 91 GLY A O 1
ATOM 749 N N . ILE A 1 92 ? 22.841 36.241 3.284 1.00 42.70 92 ILE A N 1
ATOM 750 C CA . ILE A 1 92 ? 22.214 37.557 3.279 1.00 34.83 92 ILE A CA 1
ATOM 751 C C . ILE A 1 92 ? 22.503 38.163 1.936 1.00 35.20 92 ILE A C 1
ATOM 752 O O . ILE A 1 92 ? 23.658 38.461 1.604 1.00 33.24 92 ILE A O 1
ATOM 757 N N . ARG A 1 93 ? 21.430 38.320 1.161 1.00 37.06 93 ARG A N 1
ATOM 758 C CA . ARG A 1 93 ? 21.567 38.844 -0.185 1.00 37.01 93 ARG A CA 1
ATOM 759 C C . ARG A 1 93 ? 22.250 40.179 -0.119 1.00 33.58 93 ARG A C 1
ATOM 760 O O . ARG A 1 93 ? 21.789 41.035 0.644 1.00 34.57 93 ARG A O 1
ATOM 768 N N . ALA A 1 94 ? 23.311 40.372 -0.914 1.00 28.90 94 ALA A N 1
ATOM 769 C CA . ALA A 1 94 ? 24.004 41.663 -0.942 1.00 34.09 94 ALA A CA 1
ATOM 770 C C . ALA A 1 94 ? 22.992 42.818 -1.042 1.00 35.37 94 ALA A C 1
ATOM 771 O O . ALA A 1 94 ? 23.225 43.898 -0.489 1.00 34.15 94 ALA A O 1
ATOM 773 N N . HIS A 1 95 ? 21.867 42.610 -1.738 1.00 31.01 95 HIS A N 1
ATOM 774 C CA . HIS A 1 95 ? 20.881 43.698 -1.868 1.00 27.55 95 HIS A CA 1
ATOM 775 C C . HIS A 1 95 ? 20.333 44.072 -0.516 1.00 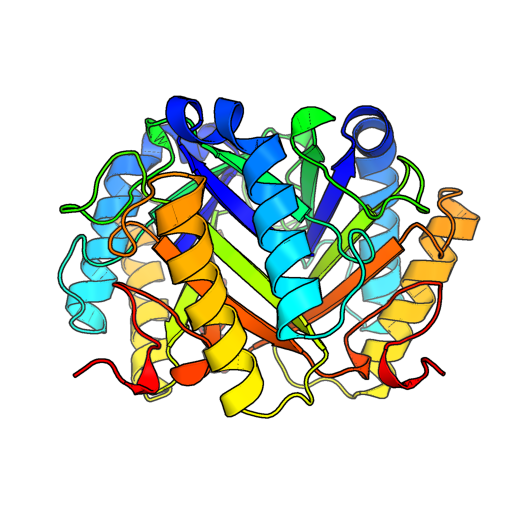26.01 95 HIS A C 1
ATOM 776 O O . HIS A 1 95 ? 19.773 45.132 -0.360 1.00 23.25 95 HIS A O 1
ATOM 783 N N . ASP A 1 96 ? 20.488 43.179 0.450 1.00 28.69 96 ASP A N 1
ATOM 784 C CA . ASP A 1 96 ? 19.996 43.453 1.784 1.00 28.86 96 ASP A CA 1
ATOM 785 C C . ASP A 1 96 ? 21.066 44.011 2.738 1.00 24.09 96 ASP A C 1
ATOM 786 O O . ASP A 1 96 ? 20.856 44.060 3.954 1.00 25.46 96 ASP A O 1
ATOM 791 N N . VAL A 1 97 ? 22.202 44.417 2.193 1.00 21.36 97 VAL A N 1
ATOM 792 C CA . VAL A 1 97 ? 23.181 45.009 3.089 1.00 27.73 97 VAL A CA 1
ATOM 793 C C . VAL A 1 97 ? 23.668 46.407 2.688 1.00 21.96 97 VAL A C 1
ATOM 794 O O . VAL A 1 97 ? 23.831 46.763 1.520 1.00 24.96 97 VAL A O 1
ATOM 798 N N . GLU A 1 98 ? 23.823 47.214 3.724 1.00 16.25 98 GLU A N 1
ATOM 799 C CA . GLU A 1 98 ? 24.212 48.588 3.596 1.00 13.06 98 GLU A CA 1
ATOM 800 C C . GLU A 1 98 ? 25.391 48.681 4.518 1.00 13.15 98 GLU A C 1
ATOM 801 O O . GLU A 1 98 ? 25.342 48.199 5.621 1.00 23.26 98 GLU A O 1
ATOM 807 N N . ILE A 1 99 ? 26.426 49.339 4.057 1.00 14.21 99 ILE A N 1
ATOM 808 C CA . ILE A 1 99 ? 27.654 49.498 4.790 1.00 21.87 99 ILE A CA 1
ATOM 809 C C . ILE A 1 99 ? 28.179 50.913 4.615 1.00 22.46 99 ILE A C 1
ATOM 810 O O . ILE A 1 99 ? 28.091 51.498 3.527 1.00 21.34 99 ILE A O 1
ATOM 815 N N . THR A 1 100 ? 28.731 51.465 5.689 1.00 17.81 100 THR A N 1
ATOM 816 C CA . THR A 1 100 ? 29.360 52.756 5.554 1.00 18.42 100 THR A CA 1
ATOM 817 C C . THR A 1 100 ? 30.654 52.809 6.367 1.00 15.77 100 THR A C 1
ATOM 818 O O . THR A 1 100 ? 30.674 52.391 7.497 1.00 16.68 100 THR A O 1
ATOM 822 N N . ILE A 1 101 ? 31.712 53.293 5.768 1.00 14.55 101 ILE A N 1
ATOM 823 C CA . ILE A 1 101 ? 32.955 53.438 6.473 1.00 19.13 101 ILE A CA 1
ATOM 824 C C . ILE A 1 101 ? 33.069 54.921 6.812 1.00 18.48 101 ILE A C 1
ATOM 825 O O . ILE A 1 101 ? 33.013 55.822 5.966 1.00 21.32 101 ILE A O 1
ATOM 830 N N . LYS A 1 102 ? 33.217 55.178 8.089 1.00 19.43 102 LYS A N 1
ATOM 831 C CA . LYS A 1 102 ? 33.379 56.507 8.569 1.00 19.34 102 LYS A CA 1
ATOM 832 C C . LYS A 1 102 ? 34.814 56.643 8.998 1.00 16.73 102 LYS A C 1
ATOM 833 O O . LYS A 1 102 ? 35.312 55.826 9.753 1.00 25.00 102 LYS A O 1
ATOM 839 N N . GLU A 1 103 ? 35.489 57.701 8.567 1.00 20.16 103 GLU A N 1
ATOM 840 C CA . GLU A 1 103 ? 36.873 57.814 9.002 1.00 23.16 103 GLU A CA 1
ATOM 841 C C . GLU A 1 103 ? 37.100 59.080 9.787 1.00 19.65 103 GLU A C 1
ATOM 842 O O . GLU A 1 103 ? 36.459 60.078 9.515 1.00 24.60 103 GLU A O 1
ATOM 848 N N . GLN A 1 104 ? 38.007 59.031 10.765 1.00 15.73 104 GLN A N 1
ATOM 849 C CA . GLN A 1 104 ? 38.319 60.261 11.495 1.00 17.68 104 GLN A CA 1
ATOM 850 C C . GLN A 1 104 ? 39.840 60.371 11.647 1.00 21.13 104 GLN A C 1
ATOM 851 O O . GLN A 1 104 ? 40.540 59.370 11.763 1.00 17.29 104 GLN A O 1
ATOM 857 N N . PRO A 1 105 ? 40.364 61.604 11.631 1.00 24.69 105 PRO A N 1
ATOM 858 C CA . PRO A 1 105 ? 41.805 61.841 11.785 1.00 22.84 105 PRO A CA 1
ATOM 859 C C . PRO A 1 105 ? 42.330 61.066 13.018 1.00 24.09 105 PRO A C 1
ATOM 860 O O . PRO A 1 105 ? 41.633 60.903 14.027 1.00 16.28 105 PRO A O 1
ATOM 864 N N . ALA A 1 106 ? 43.543 60.557 12.907 1.00 23.31 106 ALA A N 1
ATOM 865 C CA . ALA A 1 106 ? 44.210 59.854 13.986 1.00 22.77 106 ALA A CA 1
ATOM 866 C C . ALA A 1 106 ? 44.159 60.594 15.347 1.00 25.53 106 ALA A C 1
ATOM 867 O O . ALA A 1 106 ? 44.029 59.959 16.384 1.00 23.31 106 ALA A O 1
ATOM 869 N N . HIS A 1 107 ? 44.323 61.924 15.348 1.00 25.05 107 HIS A N 1
ATOM 870 C CA . HIS A 1 107 ? 44.282 62.691 16.594 1.00 25.33 107 HIS A CA 1
ATOM 871 C C . HIS A 1 107 ? 42.905 62.784 17.245 1.00 27.13 107 HIS A C 1
ATOM 872 O O . HIS A 1 107 ? 42.774 63.313 18.360 1.00 22.39 107 HIS A O 1
ATOM 879 N N . CYS A 1 108 ? 41.897 62.283 16.537 1.00 22.68 108 CYS A N 1
ATOM 880 C CA . CY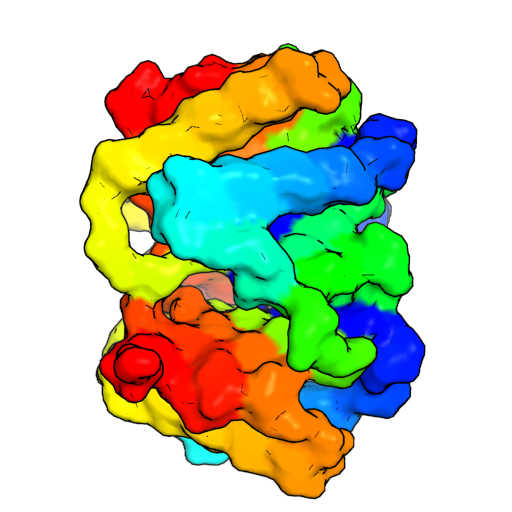S A 1 108 ? 40.506 62.306 17.004 1.00 15.89 108 CYS A CA 1
ATOM 881 C C . CYS A 1 108 ? 40.173 61.006 17.654 1.00 18.66 108 CYS A C 1
ATOM 882 O O . CYS A 1 108 ? 39.091 60.832 18.216 1.00 19.72 108 CYS A O 1
ATOM 885 N N . TRP A 1 109 ? 41.130 60.066 17.599 1.00 18.19 109 TRP A N 1
ATOM 886 C CA . TRP A 1 109 ? 40.919 58.775 18.257 1.00 14.89 109 TRP A CA 1
ATOM 887 C C . TRP A 1 109 ? 41.681 58.685 19.579 1.00 21.03 109 TRP A C 1
ATOM 888 O O . TRP A 1 109 ? 42.729 59.296 19.743 1.00 25.84 109 TRP A O 1
ATOM 899 N N . GLY A 1 110 ? 41.150 57.859 20.468 1.00 16.38 110 GLY A N 1
ATOM 900 C CA . GLY A 1 110 ? 41.738 57.580 21.755 1.00 17.21 110 GLY A CA 1
ATOM 901 C C . GLY A 1 110 ? 41.688 56.101 22.107 1.00 19.56 110 GLY A C 1
ATOM 902 O O . GLY A 1 110 ? 40.639 55.489 22.042 1.00 23.44 110 GLY A O 1
ATOM 903 N N . PHE A 1 111 ? 42.827 55.489 22.452 1.00 19.40 111 PHE A N 1
ATOM 904 C CA . PHE A 1 111 ? 42.803 54.088 22.871 1.00 19.35 111 PHE A CA 1
ATOM 905 C C . PHE A 1 111 ? 44.084 53.821 23.703 1.00 25.82 111 PHE A C 1
ATOM 906 O O . PHE A 1 111 ? 45.124 54.439 23.489 1.00 27.85 111 PHE A O 1
ATOM 914 N N . ARG A 1 112 ? 43.965 52.932 24.677 1.00 30.24 112 ARG A N 1
ATOM 915 C CA . ARG A 1 112 ? 45.072 52.599 25.565 1.00 26.75 112 ARG A CA 1
ATOM 916 C C . ARG A 1 112 ? 45.782 53.864 26.026 1.00 28.30 112 ARG A C 1
ATOM 917 O O . ARG A 1 112 ? 46.986 53.953 25.969 1.00 33.68 112 ARG A O 1
ATOM 925 N N . GLY A 1 113 ? 45.008 54.868 26.461 1.00 30.77 113 GLY A N 1
ATOM 926 C CA . GLY A 1 113 ? 45.590 56.111 26.932 1.00 25.40 113 GLY A CA 1
ATOM 927 C C . GLY A 1 113 ? 46.268 57.083 25.957 1.00 32.08 113 GLY A C 1
ATOM 928 O O . GLY A 1 113 ? 46.720 58.142 26.358 1.00 32.42 113 GLY A O 1
ATOM 929 N N . MET A 1 114 ? 46.378 56.771 24.680 1.00 29.42 114 MET A N 1
ATOM 930 C CA . MET A 1 114 ? 47.007 57.738 23.786 1.00 34.95 114 MET A CA 1
ATOM 931 C C . MET A 1 114 ? 46.006 58.259 22.778 1.00 36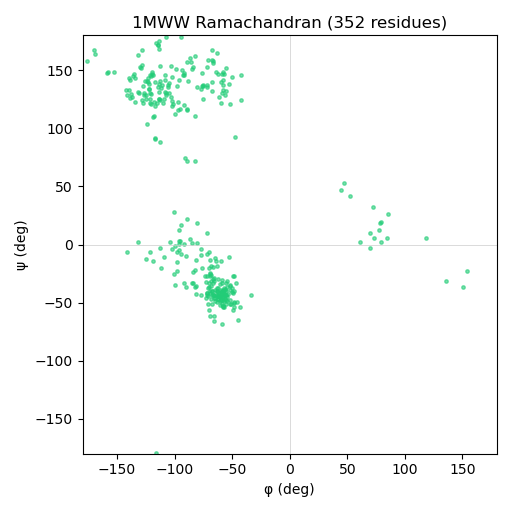.59 114 MET A C 1
ATOM 932 O O . MET A 1 114 ? 44.865 57.777 22.692 1.00 31.64 114 MET A O 1
ATOM 937 N N . THR A 1 115 ? 46.446 59.265 22.037 1.00 29.47 115 THR A N 1
ATOM 938 C CA . THR A 1 115 ? 45.655 59.763 20.966 1.00 28.37 115 THR A CA 1
ATOM 939 C C . THR A 1 115 ? 46.199 58.963 19.789 1.00 31.44 115 THR A C 1
ATOM 940 O O . THR A 1 115 ? 47.376 58.542 19.791 1.00 25.84 115 THR A O 1
ATOM 944 N N . GLY A 1 116 ? 45.340 58.712 18.805 1.00 35.18 116 GLY A N 1
ATOM 945 C CA . GLY A 1 116 ? 45.728 57.924 17.638 1.00 33.30 116 GLY A CA 1
ATOM 946 C C . GLY A 1 116 ? 46.992 58.359 16.900 1.00 31.65 116 GLY A C 1
ATOM 947 O O . GLY A 1 116 ? 47.723 57.523 16.382 1.00 33.63 116 GLY A O 1
ATOM 948 N N . ASP A 1 117 ? 47.246 59.655 16.834 1.00 28.86 117 ASP A N 1
ATOM 949 C CA . ASP A 1 117 ? 48.448 60.136 16.159 1.00 28.54 117 ASP A CA 1
ATOM 950 C C . ASP A 1 117 ? 49.736 59.794 16.923 1.00 29.37 117 ASP A C 1
ATOM 951 O O . ASP A 1 117 ? 50.822 59.726 16.344 1.00 30.47 117 ASP A O 1
ATOM 956 N N . GLU A 1 118 ? 49.607 59.596 18.222 1.00 31.17 118 GLU A N 1
ATOM 957 C CA . GLU A 1 118 ? 50.736 59.262 19.059 1.00 34.37 118 GLU A CA 1
ATOM 958 C C . GLU A 1 118 ? 51.016 57.817 19.027 1.00 36.77 118 GLU A C 1
ATOM 959 O O . GLU A 1 118 ? 52.114 57.422 19.316 1.00 39.13 118 GLU A O 1
ATOM 965 N N . ALA A 1 119 ? 50.033 57.001 18.697 1.00 35.36 119 ALA A N 1
ATOM 966 C CA . ALA A 1 119 ? 50.292 55.581 18.766 1.00 42.57 119 ALA A CA 1
ATOM 967 C C . ALA A 1 119 ? 51.441 55.033 17.875 1.00 46.44 119 ALA A C 1
ATOM 968 O O . ALA A 1 119 ? 51.466 55.166 16.642 1.00 44.87 119 ALA A O 1
ATOM 970 N N . ARG A 1 120 ? 52.384 54.423 18.602 1.00 51.47 120 ARG A N 1
ATOM 971 C CA . ARG A 1 120 ? 53.632 53.802 18.137 1.00 55.44 120 ARG A CA 1
ATOM 972 C C . ARG A 1 120 ? 54.417 54.676 17.168 1.00 56.72 120 ARG A C 1
ATOM 973 O O . ARG A 1 120 ? 55.135 55.652 17.598 1.00 32.57 120 ARG A O 1
ATOM 981 N N . MET B 1 1 ? 25.278 65.324 19.905 1.00 23.71 1 MET B N 1
ATOM 982 C CA . MET B 1 1 ? 25.079 64.322 20.962 1.00 22.60 1 MET B CA 1
ATOM 983 C C . MET B 1 1 ? 26.288 63.397 21.174 1.00 24.97 1 MET B C 1
ATOM 984 O O . MET B 1 1 ? 26.842 62.844 20.220 1.00 19.83 1 MET B O 1
ATOM 989 N N . ILE B 1 2 ? 26.672 63.238 22.432 1.00 18.86 2 ILE B N 1
ATOM 990 C CA . ILE B 1 2 ? 27.763 62.316 22.847 1.00 19.24 2 ILE B CA 1
ATOM 991 C C . ILE B 1 2 ? 27.117 61.023 23.318 1.00 18.27 2 ILE B C 1
ATOM 992 O O . ILE B 1 2 ? 26.105 61.053 24.035 1.00 23.44 2 ILE B O 1
ATOM 997 N N . THR B 1 3 ? 27.664 59.887 22.919 1.00 15.32 3 THR B N 1
ATOM 998 C CA . THR B 1 3 ? 27.095 58.617 23.355 1.00 13.78 3 THR B CA 1
ATOM 999 C C . THR B 1 3 ? 28.147 57.804 24.056 1.00 8.63 3 THR B C 1
ATOM 1000 O O . THR B 1 3 ? 29.314 57.833 23.669 1.00 13.37 3 THR B O 1
ATOM 1004 N N . VAL B 1 4 ? 27.718 57.097 25.097 1.00 15.02 4 VAL B N 1
ATOM 1005 C CA . VAL B 1 4 ? 28.644 56.242 25.860 1.00 15.45 4 VAL B CA 1
ATOM 1006 C C . VAL B 1 4 ? 28.051 54.837 25.775 1.00 15.04 4 VAL B C 1
ATOM 1007 O O . VAL B 1 4 ? 26.889 54.637 26.155 1.00 12.56 4 VAL B O 1
ATOM 1011 N N . PHE B 1 5 ? 28.866 53.888 25.303 1.00 14.77 5 PHE B N 1
ATOM 1012 C CA . PHE B 1 5 ? 28.435 52.480 25.164 1.00 13.24 5 PHE B CA 1
ATOM 1013 C C . PHE B 1 5 ? 29.235 51.606 26.149 1.00 11.68 5 PHE B C 1
ATOM 1014 O O . PHE B 1 5 ? 30.447 51.758 26.255 1.00 21.43 5 PHE B O 1
ATOM 1022 N N . GLY B 1 6 ? 28.579 50.673 26.798 1.00 18.44 6 GLY B N 1
ATOM 1023 C CA . GLY B 1 6 ? 29.254 49.769 27.706 1.00 14.72 6 GLY B CA 1
ATOM 1024 C C . GLY B 1 6 ? 28.296 48.651 28.104 1.00 23.39 6 GLY B C 1
ATOM 1025 O O . GLY B 1 6 ? 27.101 48.715 27.825 1.00 24.09 6 GLY B O 1
ATOM 1026 N N . LEU B 1 7 ? 28.856 47.608 28.726 1.00 21.81 7 LEU B N 1
ATOM 1027 C CA . LEU B 1 7 ? 28.123 46.460 29.246 1.00 22.29 7 LEU B CA 1
ATOM 1028 C C . LEU B 1 7 ? 27.198 47.060 30.293 1.00 19.29 7 LEU B C 1
ATOM 1029 O O . LEU B 1 7 ? 27.657 47.800 31.159 1.00 21.59 7 LEU B O 1
ATOM 1034 N N . LYS B 1 8 ? 25.904 46.767 30.183 1.00 21.66 8 LYS B N 1
ATOM 1035 C CA . LYS B 1 8 ? 24.885 47.282 31.104 1.00 21.42 8 LYS B CA 1
ATOM 1036 C C . LYS B 1 8 ? 25.181 46.957 32.562 1.00 30.33 8 LYS B C 1
ATOM 1037 O O . LYS B 1 8 ? 24.859 47.740 33.446 1.00 27.05 8 LYS B O 1
ATOM 1043 N N . SER B 1 9 ? 25.794 45.799 32.819 1.00 27.92 9 SER B N 1
ATOM 1044 C CA . SER B 1 9 ? 26.094 45.440 34.192 1.00 32.75 9 SER B CA 1
ATOM 1045 C C . SER B 1 9 ? 27.143 46.370 34.806 1.00 29.73 9 SER B C 1
ATOM 1046 O O . SER B 1 9 ? 27.149 46.616 35.995 1.00 39.13 9 SER B O 1
ATOM 1049 N N . LYS B 1 10 ? 28.024 46.904 33.994 1.00 26.70 10 LYS B N 1
ATOM 1050 C CA . LYS B 1 10 ? 29.052 47.805 34.503 1.00 24.45 10 LYS B CA 1
ATOM 1051 C C . LYS B 1 10 ? 28.680 49.259 34.266 1.00 29.32 10 LYS B C 1
ATOM 1052 O O . LYS B 1 10 ? 28.980 50.130 35.090 1.00 26.18 10 LYS B O 1
ATOM 1058 N N . LEU B 1 11 ? 28.011 49.534 33.148 1.00 25.27 11 LEU B N 1
ATOM 1059 C CA . LEU B 1 11 ? 27.685 50.925 32.842 1.00 27.87 11 LEU B CA 1
ATOM 1060 C C . LEU B 1 11 ? 26.537 51.515 33.623 1.00 22.49 11 LEU B C 1
ATOM 1061 O O . LEU B 1 11 ? 26.625 52.651 34.060 1.00 27.74 11 LEU B O 1
ATOM 1066 N N . ALA B 1 12 ? 25.447 50.786 33.782 1.00 20.33 12 ALA B N 1
ATOM 1067 C CA . ALA B 1 12 ? 24.292 51.390 34.444 1.00 25.65 12 ALA B CA 1
ATOM 1068 C C . ALA B 1 12 ? 24.517 52.115 35.789 1.00 28.81 12 ALA B C 1
ATOM 1069 O O . ALA B 1 12 ? 23.957 53.182 36.015 1.00 32.96 12 ALA B O 1
ATOM 1071 N N . PRO B 1 13 ? 25.336 51.564 36.688 1.00 32.22 13 PRO B N 1
ATOM 1072 C CA . PRO B 1 13 ? 25.548 52.261 37.985 1.00 34.04 13 PRO B CA 1
ATOM 1073 C C . PRO B 1 13 ? 26.493 53.448 37.882 1.00 34.38 13 PRO B C 1
ATOM 1074 O O . PRO B 1 13 ? 26.664 54.200 38.838 1.00 35.92 13 PRO B O 1
ATOM 1078 N N . ARG B 1 14 ? 27.133 53.581 36.721 1.00 32.82 14 ARG B N 1
ATOM 1079 C CA . ARG B 1 14 ? 28.101 54.634 36.481 1.00 30.34 14 ARG B CA 1
ATOM 1080 C C . ARG B 1 14 ? 27.551 55.848 35.750 1.00 27.56 14 ARG B C 1
ATOM 1081 O O . ARG B 1 14 ? 28.184 56.905 35.727 1.00 31.26 14 ARG B O 1
ATOM 1089 N N . ARG B 1 15 ? 26.378 55.720 35.146 1.00 29.62 15 ARG B N 1
ATOM 1090 C CA . ARG B 1 15 ? 25.850 56.847 34.337 1.00 26.78 15 ARG B CA 1
ATOM 1091 C C . ARG B 1 15 ? 25.958 58.293 34.863 1.00 27.25 15 ARG B C 1
ATOM 1092 O O . ARG B 1 15 ? 26.461 59.200 34.153 1.00 23.08 15 ARG B O 1
ATOM 1100 N N . GLU B 1 16 ? 25.476 58.539 36.075 1.00 22.43 16 GLU B N 1
ATOM 1101 C CA . GLU B 1 16 ? 25.567 59.888 36.626 1.00 24.89 16 GLU B CA 1
ATOM 1102 C C . GLU B 1 16 ? 27.038 60.363 36.766 1.00 27.46 16 GLU B C 1
ATOM 1103 O O . GLU B 1 16 ? 27.376 61.479 36.358 1.00 22.29 16 GLU B O 1
ATOM 1109 N N . LYS B 1 17 ? 27.918 59.533 37.351 1.00 27.47 17 LYS B N 1
ATOM 1110 C CA . LYS B 1 17 ? 29.288 59.997 37.508 1.00 26.04 17 LYS B CA 1
ATOM 1111 C C . LYS B 1 17 ? 29.896 60.146 36.149 1.00 28.67 17 LYS B C 1
ATOM 1112 O O . LYS B 1 17 ? 30.757 61.039 35.927 1.00 21.47 17 LYS B O 1
ATOM 1118 N N . LEU B 1 18 ? 29.442 59.298 35.214 1.00 21.81 18 LEU B N 1
ATOM 1119 C CA . LEU B 1 18 ? 30.018 59.388 33.884 1.00 22.14 18 LEU B CA 1
ATOM 1120 C C . LEU B 1 18 ? 29.604 60.672 33.190 1.00 17.67 18 LEU B C 1
ATOM 1121 O O . LEU B 1 18 ? 30.423 61.302 32.529 1.00 27.97 18 LEU B O 1
ATOM 1126 N N . ALA B 1 19 ? 28.352 61.084 33.334 1.00 21.43 19 ALA B N 1
ATOM 1127 C CA . ALA B 1 19 ? 27.898 62.354 32.713 1.00 26.33 19 ALA B CA 1
ATOM 1128 C C . ALA B 1 19 ? 28.667 63.519 33.325 1.00 26.54 19 ALA B C 1
ATOM 1129 O O . ALA B 1 19 ? 29.140 64.440 32.639 1.00 21.62 19 ALA B O 1
ATOM 1131 N N . GLU B 1 20 ? 28.808 63.486 34.644 1.00 26.75 20 GLU B N 1
ATOM 1132 C CA . GLU B 1 20 ? 29.529 64.585 35.272 1.00 25.21 20 GLU B CA 1
ATOM 1133 C C . GLU B 1 20 ? 30.933 64.690 34.701 1.00 24.70 20 GLU B C 1
ATOM 1134 O O . GLU B 1 20 ? 31.428 65.792 34.372 1.00 30.87 20 GLU B O 1
ATOM 1140 N N . VAL B 1 21 ? 31.611 63.543 34.570 1.00 27.47 21 VAL B N 1
ATOM 1141 C CA . VAL B 1 21 ? 32.993 63.602 34.080 1.00 27.62 21 VAL B CA 1
ATOM 1142 C C . VAL B 1 21 ? 33.090 64.148 32.656 1.00 27.05 21 VAL B C 1
ATOM 1143 O O . VAL B 1 21 ? 34.000 64.954 32.343 1.00 28.82 21 VAL B O 1
ATOM 1147 N N . ILE B 1 22 ? 32.154 63.744 31.799 1.00 21.73 22 ILE B N 1
ATOM 1148 C CA . ILE B 1 22 ? 32.138 64.242 30.383 1.00 23.80 22 ILE B CA 1
ATOM 1149 C C . ILE B 1 22 ? 31.858 65.770 30.397 1.00 23.94 22 ILE B C 1
ATOM 1150 O O . ILE B 1 22 ? 32.507 66.565 29.726 1.00 28.41 22 ILE B O 1
ATOM 1155 N N . TYR B 1 23 ? 30.832 66.188 31.137 1.00 25.87 23 TYR B N 1
ATOM 1156 C CA . TYR B 1 23 ? 30.573 67.616 31.255 1.00 27.21 23 TYR B CA 1
ATOM 1157 C C . TYR B 1 23 ? 31.839 68.346 31.771 1.00 30.81 23 TYR B C 1
ATOM 1158 O O . TYR B 1 23 ? 32.226 69.370 31.238 1.00 30.16 23 TYR B O 1
ATOM 1167 N N . ASN B 1 24 ? 32.511 67.786 32.774 1.00 32.06 24 ASN B N 1
ATOM 1168 C CA . ASN B 1 24 ? 33.715 68.419 33.324 1.00 28.82 24 ASN B CA 1
ATOM 1169 C C . ASN B 1 24 ? 34.877 68.597 32.308 1.00 32.34 24 ASN B C 1
ATOM 1170 O O . ASN B 1 24 ? 35.537 69.671 32.262 1.00 29.91 24 ASN B O 1
ATOM 1175 N N . SER B 1 25 ? 35.148 67.543 31.518 1.00 26.29 25 SER B N 1
ATOM 1176 C CA . SER B 1 25 ? 36.187 67.601 30.543 1.00 25.15 25 SER B CA 1
ATOM 1177 C C . SER B 1 25 ? 35.774 68.479 29.392 1.00 29.97 25 SER B C 1
ATOM 1178 O O . SER B 1 25 ? 36.621 69.165 28.800 1.00 31.18 25 SER B O 1
ATOM 1181 N N . LEU B 1 26 ? 34.478 68.516 29.073 1.00 25.08 26 LEU B N 1
ATOM 1182 C CA . LEU B 1 26 ? 34.072 69.389 27.959 1.00 22.97 26 LEU B CA 1
ATOM 1183 C C . LEU B 1 26 ? 34.230 70.837 28.408 1.00 23.59 26 LEU B C 1
ATOM 1184 O O . LEU B 1 26 ? 34.574 71.713 27.608 1.00 23.13 26 LEU B O 1
ATOM 1189 N N . HIS B 1 27 ? 33.927 71.100 29.679 1.00 24.12 27 HIS B N 1
ATOM 1190 C CA . HIS B 1 27 ? 34.068 72.468 30.172 1.00 33.54 27 HIS B CA 1
ATOM 1191 C C . HIS B 1 27 ? 35.557 72.900 30.305 1.00 28.50 27 HIS B C 1
ATOM 1192 O O . HIS B 1 27 ? 35.947 73.886 29.764 1.00 33.51 27 HIS B O 1
ATOM 1199 N N . LEU B 1 28 ? 36.382 72.104 30.971 1.00 32.26 28 LEU B N 1
ATOM 1200 C CA . LEU B 1 28 ? 37.771 72.438 31.123 1.00 33.78 28 LEU B CA 1
ATOM 1201 C C . LEU B 1 28 ? 38.568 72.396 29.846 1.00 38.16 28 LEU B C 1
ATOM 1202 O O . LEU B 1 28 ? 39.418 73.259 29.623 1.00 39.08 28 LEU B O 1
ATOM 1207 N N . GLY B 1 29 ? 38.299 71.390 29.012 1.00 34.26 29 GLY B N 1
ATOM 1208 C CA . GLY B 1 29 ? 38.991 71.239 27.748 1.00 33.67 29 GLY B CA 1
ATOM 1209 C C . GLY B 1 29 ? 38.486 72.096 26.590 1.00 34.71 29 GLY B C 1
ATOM 1210 O O . GLY B 1 29 ? 39.290 72.572 25.776 1.00 41.95 29 GLY B O 1
ATOM 1211 N N . LEU B 1 30 ? 37.181 72.327 26.501 1.00 26.24 30 LEU B N 1
ATOM 1212 C CA . LEU B 1 30 ? 36.644 73.093 25.375 1.00 25.72 30 LEU B CA 1
ATOM 1213 C C . LEU B 1 30 ? 35.875 74.359 25.727 1.00 31.42 30 LEU B C 1
ATOM 1214 O O . LEU B 1 30 ? 35.453 75.099 24.842 1.00 24.84 30 LEU B O 1
ATOM 1219 N N . ASP B 1 31 ? 35.645 74.583 27.017 1.00 37.48 31 ASP B N 1
ATOM 1220 C CA . ASP B 1 31 ? 34.958 75.777 27.422 1.00 34.94 31 ASP B CA 1
ATOM 1221 C C . ASP B 1 31 ? 33.499 75.653 27.238 1.00 31.73 31 ASP B C 1
ATOM 1222 O O . ASP B 1 31 ? 32.827 76.662 27.152 1.00 29.24 31 ASP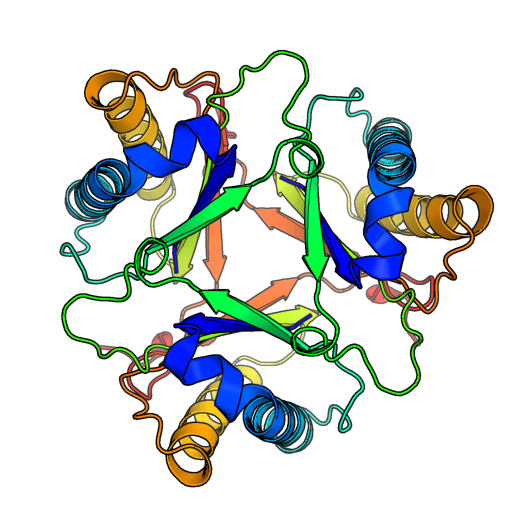 B O 1
ATOM 1227 N N . ILE B 1 32 ? 32.993 74.433 27.130 1.00 34.05 32 ILE B N 1
ATOM 1228 C CA . ILE B 1 32 ? 31.548 74.265 26.928 1.00 30.07 32 ILE B CA 1
ATOM 1229 C C . ILE B 1 32 ? 30.882 74.114 28.281 1.00 26.50 32 ILE B C 1
ATOM 1230 O O . ILE B 1 32 ? 31.184 73.190 29.031 1.00 33.02 32 ILE B O 1
ATOM 1235 N N . PRO B 1 33 ? 29.951 75.018 28.615 1.00 32.12 33 PRO B N 1
ATOM 1236 C CA . PRO B 1 33 ? 29.280 74.902 29.919 1.00 32.95 33 PRO B CA 1
ATOM 1237 C C . PRO B 1 33 ? 28.577 73.550 30.081 1.00 33.85 33 PRO B C 1
ATOM 1238 O O . PRO B 1 33 ? 28.074 72.960 29.110 1.00 34.79 33 PRO B O 1
ATOM 1242 N N . LYS B 1 34 ? 28.531 73.080 31.320 1.00 32.82 34 LYS B N 1
ATOM 1243 C CA . LYS B 1 34 ? 27.913 71.823 31.647 1.00 29.49 34 LYS B CA 1
ATOM 1244 C C . LYS B 1 34 ? 26.459 71.848 31.212 1.00 31.45 34 LYS B C 1
ATOM 1245 O O . LYS B 1 34 ? 25.794 72.864 31.369 1.00 34.36 34 LYS B O 1
ATOM 1251 N N . GLY B 1 35 ? 25.975 70.759 30.607 1.00 23.82 35 GLY B N 1
ATOM 1252 C CA . GLY B 1 35 ? 24.584 70.721 30.229 1.00 20.58 35 GLY B CA 1
ATOM 1253 C C . GLY B 1 35 ? 24.247 71.357 28.888 1.00 23.69 35 GLY B C 1
ATOM 1254 O O . GLY B 1 35 ? 23.093 71.471 28.521 1.00 25.42 35 GLY B O 1
ATOM 1255 N N . LYS B 1 36 ? 25.238 71.788 28.134 1.00 25.19 36 LYS B N 1
ATOM 1256 C CA . LYS B 1 36 ? 24.909 72.368 26.852 1.00 26.69 36 LYS B CA 1
ATOM 1257 C C . LYS B 1 36 ? 24.708 71.225 25.856 1.00 29.61 36 LYS B C 1
ATOM 1258 O O . LYS B 1 36 ? 23.827 71.306 25.023 1.00 31.30 36 LYS B O 1
ATOM 1264 N N . HIS B 1 37 ? 25.503 70.155 25.978 1.00 29.72 37 HIS B N 1
ATOM 1265 C CA . HIS B 1 37 ? 25.433 68.964 25.127 1.00 29.34 37 HIS B CA 1
ATOM 1266 C C . HIS B 1 37 ? 24.609 67.816 25.697 1.00 25.65 37 HIS B C 1
ATOM 1267 O O . HIS B 1 37 ? 24.628 67.547 26.887 1.00 27.59 37 HIS B O 1
ATOM 1274 N N . ALA B 1 38 ? 23.882 67.151 24.814 1.00 22.55 38 ALA B N 1
ATOM 1275 C CA . ALA B 1 38 ? 23.105 65.971 25.163 1.00 17.76 38 ALA B CA 1
ATOM 1276 C C . ALA B 1 38 ? 24.076 64.763 25.338 1.00 22.21 38 ALA B C 1
ATOM 1277 O O . ALA B 1 38 ? 25.013 64.597 24.543 1.00 21.60 38 ALA B O 1
ATOM 1279 N N . ILE B 1 39 ? 23.886 63.951 26.375 1.00 24.42 39 ILE B N 1
ATOM 1280 C CA . ILE B 1 39 ? 24.725 62.765 26.553 1.00 17.40 39 ILE B CA 1
ATOM 1281 C C . ILE B 1 39 ? 23.736 61.604 26.577 1.00 21.75 39 ILE B C 1
ATOM 1282 O O . ILE B 1 39 ? 22.707 61.641 27.282 1.00 25.20 39 ILE B O 1
ATOM 1287 N N . ARG B 1 40 ? 24.045 60.553 25.837 1.00 14.66 40 ARG B N 1
ATOM 1288 C CA . ARG B 1 40 ? 23.195 59.361 25.805 1.00 9.07 40 ARG B CA 1
ATOM 1289 C C . ARG B 1 40 ? 23.998 58.145 26.310 1.00 17.60 40 ARG B C 1
ATOM 1290 O O . ARG B 1 40 ? 25.208 58.048 26.046 1.00 19.06 40 ARG B O 1
ATOM 1298 N N . PHE B 1 41 ? 23.330 57.206 26.996 1.00 12.17 41 PHE B N 1
ATOM 1299 C CA . PHE B 1 41 ? 24.035 55.995 27.412 1.00 17.49 41 PHE B CA 1
ATOM 1300 C C . PHE B 1 41 ? 23.370 54.838 26.710 1.00 16.44 41 PHE B C 1
ATOM 1301 O O . PHE B 1 41 ? 22.165 54.836 26.540 1.00 18.93 41 PHE B O 1
ATOM 1309 N N . LEU B 1 42 ? 24.151 53.882 26.237 1.00 16.37 42 LEU B N 1
ATOM 1310 C CA . LEU B 1 42 ? 23.548 52.691 25.615 1.00 21.00 42 LEU B CA 1
ATOM 1311 C C . LEU B 1 42 ? 24.137 51.509 26.422 1.00 24.45 42 LEU B C 1
ATOM 1312 O O . LEU B 1 42 ? 25.324 51.130 26.249 1.00 12.82 42 LEU B O 1
ATOM 1317 N N . CYS B 1 43 ? 23.294 50.966 27.293 1.00 19.44 43 CYS B N 1
ATOM 1318 C CA . CYS B 1 43 ? 23.610 49.811 28.157 1.00 25.50 43 CYS B CA 1
ATOM 1319 C C . CYS B 1 43 ? 23.451 48.465 27.428 1.00 28.30 43 CYS B C 1
ATOM 1320 O O . CYS B 1 43 ? 22.340 48.038 27.102 1.00 24.89 43 CYS B O 1
ATOM 1323 N N . LEU B 1 44 ? 24.577 47.806 27.183 1.00 23.48 44 LEU B N 1
ATOM 1324 C CA . LEU B 1 44 ? 24.587 46.580 26.419 1.00 27.07 44 LEU B CA 1
ATOM 1325 C C . LEU B 1 44 ? 24.475 45.270 27.152 1.00 33.08 44 LEU B C 1
ATOM 1326 O O . LEU B 1 44 ? 24.994 45.103 28.259 1.00 34.83 44 LEU B O 1
ATOM 1331 N N . GLU B 1 45 ? 23.803 44.337 26.481 1.00 33.06 45 GLU B N 1
ATOM 1332 C CA . GLU B 1 45 ? 23.648 42.987 26.959 1.00 30.48 45 GLU B CA 1
ATOM 1333 C C . GLU B 1 45 ? 24.927 42.332 26.481 1.00 36.02 45 GLU B C 1
ATOM 1334 O O . GLU B 1 45 ? 25.501 42.736 25.473 1.00 33.92 45 GLU B O 1
ATOM 1340 N N . LYS B 1 46 ? 25.364 41.321 27.230 1.00 31.99 46 LYS B N 1
ATOM 1341 C CA . LYS B 1 46 ? 26.564 40.569 26.972 1.00 28.32 46 LYS B CA 1
ATOM 1342 C C . LYS B 1 46 ? 26.638 40.028 25.554 1.00 30.59 46 LYS B C 1
ATOM 1343 O O . LYS B 1 46 ? 27.704 40.005 24.929 1.00 25.95 46 LYS B O 1
ATOM 1349 N N . GLU B 1 47 ? 25.483 39.581 25.065 1.00 26.99 47 GLU B N 1
ATOM 1350 C CA . GLU B 1 47 ? 25.315 38.979 23.755 1.00 35.37 47 GLU B CA 1
ATOM 1351 C C . GLU B 1 47 ? 25.568 39.942 22.598 1.00 38.39 47 GLU B C 1
ATOM 1352 O O . GLU B 1 47 ? 26.018 39.520 21.524 1.00 35.51 47 GLU B O 1
ATOM 1358 N N . ASP B 1 48 ? 25.328 41.235 22.831 1.00 36.20 48 ASP B N 1
ATOM 1359 C CA . ASP B 1 48 ? 25.510 42.253 21.797 1.00 33.76 48 ASP B CA 1
ATOM 1360 C C . ASP B 1 48 ? 26.820 42.958 21.778 1.00 25.62 48 ASP B C 1
ATOM 1361 O O . ASP B 1 48 ? 27.100 43.685 20.848 1.00 25.58 48 ASP B O 1
ATOM 1366 N N . PHE B 1 49 ? 27.653 42.728 22.791 1.00 28.74 49 PHE B N 1
ATOM 1367 C CA . PHE B 1 49 ? 28.911 43.447 22.883 1.00 20.62 49 PHE B CA 1
ATOM 1368 C C . PHE B 1 49 ? 30.165 42.634 22.696 1.00 28.65 49 PHE B C 1
ATOM 1369 O O . PHE B 1 49 ? 30.703 42.136 23.669 1.00 34.71 49 PHE B O 1
ATOM 1377 N N . TYR B 1 50 ? 30.645 42.477 21.456 1.00 24.85 50 TYR B N 1
ATOM 1378 C CA . TYR B 1 50 ? 31.908 41.768 21.251 1.00 24.43 50 TYR B CA 1
ATOM 1379 C C . TYR B 1 50 ? 33.117 42.712 21.485 1.00 19.10 50 TYR B C 1
ATOM 1380 O O . TYR B 1 50 ? 33.781 43.068 20.545 1.00 18.35 50 TYR B O 1
ATOM 1389 N N . TYR B 1 51 ? 33.439 43.111 22.711 1.00 26.36 51 TYR B N 1
ATOM 1390 C CA . TYR B 1 51 ? 34.623 44.036 22.849 1.00 19.98 51 TYR B CA 1
ATOM 1391 C C . TYR B 1 51 ? 35.874 43.215 22.557 1.00 21.71 51 TYR B C 1
ATOM 1392 O O . TYR B 1 51 ? 35.819 41.999 22.636 1.00 32.78 51 TYR B O 1
ATOM 1401 N N . PRO B 1 52 ? 36.994 43.852 22.185 1.00 18.28 52 PRO B N 1
ATOM 1402 C CA . PRO B 1 52 ? 38.230 43.098 21.887 1.00 29.36 52 PRO B CA 1
ATOM 1403 C C . PRO B 1 52 ? 38.447 41.985 22.932 1.00 34.88 52 PRO B C 1
ATOM 1404 O O . PRO B 1 52 ? 38.113 42.163 24.107 1.00 36.24 52 PRO B O 1
ATOM 1408 N N . PHE B 1 53 ? 39.015 40.850 22.519 1.00 43.32 53 PHE B N 1
ATOM 1409 C CA . PHE B 1 53 ? 39.185 39.699 23.422 1.00 44.60 53 PHE B CA 1
ATOM 1410 C C . PHE B 1 53 ? 40.193 39.768 24.565 1.00 40.95 53 PHE B C 1
ATOM 1411 O O . PHE B 1 53 ? 40.083 39.000 25.529 1.00 34.27 53 PHE B O 1
ATOM 1419 N N . ASP B 1 54 ? 41.156 40.675 24.457 1.00 31.77 54 ASP B N 1
ATOM 1420 C CA . ASP B 1 54 ? 42.163 40.876 25.475 1.00 35.83 54 ASP B CA 1
ATOM 1421 C C . ASP B 1 54 ? 41.761 42.031 26.391 1.00 41.19 54 ASP B C 1
ATOM 1422 O O . ASP B 1 54 ? 42.526 42.426 27.269 1.00 34.20 54 ASP B O 1
ATOM 1427 N N . ARG B 1 55 ? 40.582 42.591 26.153 1.00 41.29 55 ARG B N 1
ATOM 1428 C CA . ARG B 1 55 ? 40.066 43.704 26.945 1.00 38.59 55 ARG B CA 1
ATOM 1429 C C . ARG B 1 55 ? 39.178 43.130 28.059 1.00 35.98 55 ARG B C 1
ATOM 1430 O O . ARG B 1 55 ? 38.985 41.911 28.139 1.00 42.78 55 ARG B O 1
ATOM 1438 N N . SER B 1 56 ? 38.624 43.968 28.921 1.00 30.97 56 SER B N 1
ATOM 1439 C CA . SER B 1 56 ? 37.770 43.426 29.980 1.00 18.40 56 SER B CA 1
ATOM 1440 C C . SER B 1 56 ? 36.339 43.940 29.811 1.00 20.02 56 SER B C 1
ATOM 1441 O O . SER B 1 56 ? 36.066 44.827 29.002 1.00 22.43 56 SER B O 1
ATOM 1444 N N . ASP B 1 57 ? 35.440 43.422 30.609 1.00 23.69 57 ASP B N 1
ATOM 1445 C CA . ASP B 1 57 ? 34.069 43.831 30.500 1.00 26.72 57 ASP B CA 1
ATOM 1446 C C . ASP B 1 57 ? 33.770 45.220 30.999 1.00 26.97 57 ASP B C 1
ATOM 1447 O O . ASP B 1 57 ? 32.617 45.580 31.096 1.00 23.93 57 ASP B O 1
ATOM 1452 N N . ASP B 1 58 ? 34.814 45.998 31.298 1.00 22.21 58 ASP B N 1
ATOM 1453 C CA . ASP B 1 58 ? 34.674 47.410 31.697 1.00 23.92 58 ASP B CA 1
ATOM 1454 C C . ASP B 1 58 ? 34.739 48.261 30.422 1.00 22.20 58 ASP B C 1
ATOM 1455 O O . ASP B 1 58 ? 34.475 49.473 30.496 1.00 23.27 58 ASP B O 1
ATOM 1460 N N . TYR B 1 59 ? 35.098 47.626 29.289 1.00 15.74 59 TYR B N 1
ATOM 1461 C CA . TYR B 1 59 ? 35.281 48.300 27.999 1.00 15.35 59 TYR B CA 1
ATOM 1462 C C . TYR B 1 59 ? 34.190 49.326 27.753 1.00 18.77 59 TYR B C 1
ATOM 1463 O O . TYR B 1 59 ? 33.004 49.001 27.781 1.00 20.35 59 TYR B O 1
ATOM 1472 N N . THR B 1 60 ? 34.602 50.560 27.499 1.00 19.66 60 THR B N 1
ATOM 1473 C CA . THR B 1 60 ? 33.669 51.657 27.348 1.00 23.16 60 THR B CA 1
ATOM 1474 C C . THR B 1 60 ? 34.006 52.445 26.111 1.00 22.52 60 THR B C 1
ATOM 1475 O O . THR B 1 60 ? 35.175 52.831 25.933 1.00 23.96 60 THR B O 1
ATOM 1479 N N . VAL B 1 61 ? 32.998 52.716 25.276 1.00 15.77 61 VAL B N 1
ATOM 1480 C CA . VAL B 1 61 ? 33.230 53.480 24.067 1.00 18.15 61 VAL B CA 1
ATOM 1481 C C . VAL B 1 61 ? 32.499 54.779 24.154 1.00 19.99 61 VAL B C 1
ATOM 1482 O O . VAL B 1 61 ? 31.331 54.806 24.531 1.00 16.52 61 VAL B O 1
ATOM 1486 N N . ILE B 1 62 ? 33.191 55.847 23.756 1.00 17.60 62 ILE B N 1
ATOM 1487 C CA . ILE B 1 62 ? 32.632 57.190 23.835 1.00 19.23 62 ILE B CA 1
ATOM 1488 C C . ILE B 1 62 ? 32.770 57.832 22.459 1.00 18.52 62 ILE B C 1
ATOM 1489 O O . ILE B 1 62 ? 33.858 57.913 21.893 1.00 18.32 62 ILE B O 1
ATOM 1494 N N . GLU B 1 63 ? 31.637 58.227 21.924 1.00 10.28 63 GLU B N 1
ATOM 1495 C CA . GLU B 1 63 ? 31.543 58.925 20.645 1.00 13.25 63 GLU B CA 1
ATOM 1496 C C . GLU B 1 63 ? 31.049 60.336 20.950 1.00 12.68 63 GLU B C 1
ATOM 1497 O O . GLU B 1 63 ? 29.987 60.551 21.547 1.00 16.69 63 GLU B O 1
ATOM 1503 N N . ILE B 1 64 ? 31.829 61.289 20.476 1.00 13.41 64 ILE B N 1
ATOM 1504 C CA . ILE B 1 64 ? 31.599 62.691 20.650 1.00 18.78 64 ILE B CA 1
ATOM 1505 C C . ILE B 1 64 ? 31.458 63.337 19.282 1.00 20.04 64 ILE B C 1
ATOM 1506 O O . ILE B 1 64 ? 32.324 63.183 18.402 1.00 21.94 64 ILE B O 1
ATOM 1511 N N . ASN B 1 65 ? 30.393 64.097 19.134 1.00 13.46 65 ASN B N 1
ATOM 1512 C CA . ASN B 1 65 ? 30.113 64.749 17.853 1.00 15.26 65 ASN B CA 1
ATOM 1513 C C . ASN B 1 65 ? 30.273 66.238 18.128 1.00 15.67 65 ASN B C 1
ATOM 1514 O O . ASN B 1 65 ? 29.643 66.772 19.031 1.00 16.64 65 ASN B O 1
ATOM 1519 N N . LEU B 1 66 ? 31.127 66.880 17.332 1.00 16.35 66 LEU B N 1
ATOM 1520 C CA . LEU B 1 66 ? 31.440 68.292 17.457 1.00 22.41 66 LEU B CA 1
ATOM 1521 C C . LEU B 1 66 ? 31.333 69.013 16.155 1.00 24.29 66 LEU B C 1
ATOM 1522 O O . LEU B 1 66 ? 31.581 68.415 15.126 1.00 20.31 66 LEU B O 1
ATOM 1527 N N . MET B 1 67 ? 31.038 70.318 16.204 1.00 26.34 67 MET B N 1
ATOM 1528 C CA . MET B 1 67 ? 31.001 71.119 14.979 1.00 26.73 67 MET B CA 1
ATOM 1529 C C . MET B 1 67 ? 32.472 71.370 14.642 1.00 23.18 67 MET B C 1
ATOM 1530 O O . MET B 1 67 ? 33.248 71.724 15.493 1.00 24.78 67 MET B O 1
ATOM 1535 N N . ALA B 1 68 ? 32.849 71.186 13.399 1.00 21.21 68 ALA B N 1
ATOM 1536 C CA . ALA B 1 68 ? 34.226 71.394 13.023 1.00 25.33 68 ALA B CA 1
ATOM 1537 C C . ALA B 1 68 ? 34.736 72.833 13.363 1.00 28.84 68 ALA B C 1
ATOM 1538 O O . ALA B 1 68 ? 33.998 73.839 13.306 1.00 30.70 68 ALA B O 1
ATOM 1540 N N . GLY B 1 69 ? 35.999 72.955 13.707 1.00 26.16 69 GLY B N 1
ATOM 1541 C CA . GLY B 1 69 ? 36.481 74.313 13.955 1.00 28.71 69 GLY B CA 1
ATOM 1542 C C . GLY B 1 69 ? 37.606 74.414 14.960 1.00 31.18 69 GLY B C 1
ATOM 1543 O O . GLY B 1 69 ? 38.518 75.204 14.803 1.00 38.35 69 GLY B O 1
ATOM 1544 N N . ARG B 1 70 ? 37.539 73.567 15.978 1.00 31.89 70 ARG B N 1
ATOM 1545 C CA . ARG B 1 70 ? 38.506 73.549 17.041 1.00 25.66 70 ARG B CA 1
ATOM 1546 C C . ARG B 1 70 ? 39.849 73.102 16.545 1.00 32.20 70 ARG B C 1
ATOM 1547 O O . ARG B 1 70 ? 39.989 72.469 15.496 1.00 29.79 70 ARG B O 1
ATOM 1555 N N . MET B 1 71 ? 40.847 73.485 17.324 1.00 34.46 71 MET B N 1
ATOM 1556 C CA . MET B 1 71 ? 42.223 73.179 17.064 1.00 39.07 71 MET B CA 1
ATOM 1557 C C . MET B 1 71 ? 42.531 71.725 17.408 1.00 35.57 71 MET B C 1
ATOM 1558 O O . MET B 1 71 ? 41.965 71.140 18.337 1.00 38.57 71 MET B O 1
ATOM 1563 N N . GLU B 1 72 ? 43.447 71.163 16.660 1.00 30.56 72 GLU B N 1
ATOM 1564 C CA . GLU B 1 72 ? 43.840 69.809 16.864 1.00 21.49 72 GLU B CA 1
ATOM 1565 C C . GLU B 1 72 ? 44.306 69.502 18.287 1.00 32.20 72 GLU B C 1
ATOM 1566 O O . GLU B 1 72 ? 44.009 68.443 18.817 1.00 28.29 72 GLU B O 1
ATOM 1572 N N . GLY B 1 73 ? 45.063 70.417 18.906 1.00 29.87 73 GLY B N 1
ATOM 1573 C CA . GLY B 1 73 ? 45.544 70.166 20.242 1.00 30.62 73 GLY B CA 1
ATOM 1574 C C . GLY B 1 73 ? 44.433 70.177 21.288 1.00 26.50 73 GLY B C 1
ATOM 1575 O O . GLY B 1 73 ? 44.562 69.566 22.336 1.00 25.82 73 GLY B O 1
ATOM 1576 N N . THR B 1 74 ? 43.354 70.879 20.993 1.00 27.60 74 THR B N 1
ATOM 1577 C CA . THR B 1 74 ? 42.223 70.968 21.882 1.00 27.79 74 THR B CA 1
ATOM 1578 C C . THR B 1 74 ? 41.478 69.651 21.901 1.00 29.13 74 THR B C 1
ATOM 1579 O O . THR B 1 74 ? 41.039 69.178 22.934 1.00 23.67 74 THR B O 1
ATOM 1583 N N . LYS B 1 75 ? 41.337 69.060 20.721 1.00 32.63 75 LYS B N 1
ATOM 1584 C CA . LYS B 1 75 ? 40.653 67.783 20.579 1.00 28.41 75 LYS B CA 1
ATOM 1585 C C . LYS B 1 75 ? 41.458 66.744 21.358 1.00 33.11 75 LYS B C 1
ATOM 1586 O O . LYS B 1 75 ? 40.898 65.989 22.156 1.00 32.86 75 LYS B O 1
ATOM 1592 N N . LYS B 1 76 ? 42.771 66.714 21.127 1.00 30.97 76 LYS B N 1
ATOM 1593 C CA . LYS B 1 76 ? 43.649 65.779 21.808 1.00 30.52 76 LYS B CA 1
ATOM 1594 C C . LYS B 1 76 ? 43.577 65.950 23.343 1.00 24.97 76 LYS B C 1
ATOM 1595 O O . LYS B 1 76 ? 43.537 64.981 24.081 1.00 23.28 76 LYS B O 1
ATOM 1601 N N . ARG B 1 77 ? 43.499 67.192 23.809 1.00 29.18 77 ARG B N 1
ATOM 1602 C CA . ARG B 1 77 ? 43.412 67.505 25.256 1.00 30.65 77 ARG B CA 1
ATOM 1603 C C . ARG B 1 77 ? 42.199 66.825 25.873 1.00 29.84 77 ARG B C 1
ATOM 1604 O O . ARG B 1 77 ? 42.260 66.157 26.917 1.00 18.81 77 ARG B O 1
ATOM 1612 N N . LEU B 1 78 ? 41.063 67.089 25.219 1.00 26.98 78 LEU B N 1
ATOM 1613 C CA . LEU B 1 78 ? 39.804 66.545 25.631 1.00 26.12 78 LEU B CA 1
ATOM 1614 C C . LEU B 1 78 ? 39.921 65.021 25.787 1.00 23.24 78 LEU B C 1
ATOM 1615 O O . LEU B 1 78 ? 39.505 64.475 26.802 1.00 25.07 78 LEU B O 1
ATOM 1620 N N . ILE B 1 79 ? 40.506 64.337 24.793 1.00 19.96 79 ILE B N 1
ATOM 1621 C CA . ILE B 1 79 ? 40.683 62.866 24.852 1.00 25.27 79 ILE B CA 1
ATOM 1622 C C . ILE B 1 79 ? 41.566 62.453 26.074 1.00 24.23 79 ILE B C 1
ATOM 1623 O O . ILE B 1 79 ? 41.244 61.502 26.835 1.00 20.28 79 ILE B O 1
ATOM 1628 N N . LYS B 1 80 ? 42.668 63.177 26.257 1.00 26.98 80 LYS B N 1
ATOM 1629 C CA . LYS B 1 80 ? 43.582 62.883 27.366 1.00 29.83 80 LYS B CA 1
ATOM 1630 C C . LYS B 1 80 ? 42.936 63.180 28.694 1.00 28.27 80 LYS B C 1
ATOM 1631 O O . LYS B 1 80 ? 43.092 62.402 29.611 1.00 36.88 80 LYS B O 1
ATOM 1637 N N . MET B 1 81 ? 42.181 64.273 28.799 1.00 28.44 81 MET B N 1
ATOM 1638 C CA . MET B 1 81 ? 41.445 64.570 30.036 1.00 23.62 81 MET B CA 1
ATOM 1639 C C . MET B 1 81 ? 40.425 63.477 30.292 1.00 24.90 81 MET B C 1
ATOM 1640 O O . MET B 1 81 ? 40.222 63.060 31.426 1.00 32.06 81 MET B O 1
ATOM 1645 N N . LEU B 1 82 ? 39.745 62.989 29.253 1.00 28.99 82 LEU B N 1
ATOM 1646 C CA . LEU B 1 82 ? 38.746 61.943 29.523 1.00 19.57 82 LEU B CA 1
ATOM 1647 C C . LEU B 1 82 ? 39.435 60.659 30.046 1.00 18.52 82 LEU B C 1
ATOM 1648 O O . LEU B 1 82 ? 38.890 59.998 30.881 1.00 23.72 82 LEU B O 1
ATOM 1653 N N . PHE B 1 83 ? 40.596 60.283 29.520 1.00 21.01 83 PHE B N 1
ATOM 1654 C CA . PHE B 1 83 ? 41.283 59.066 30.040 1.00 23.87 83 PHE B CA 1
ATOM 1655 C C . PHE B 1 83 ? 41.568 59.265 31.559 1.00 27.36 83 PHE B C 1
ATOM 1656 O O . PHE B 1 83 ? 41.203 58.432 32.390 1.00 28.90 83 PHE B O 1
ATOM 1664 N N . SER B 1 84 ? 42.174 60.392 31.903 1.00 27.67 84 SER B N 1
ATOM 1665 C CA . SER B 1 84 ? 42.405 60.725 33.314 1.00 33.57 84 SER B CA 1
ATOM 1666 C C . SER B 1 84 ? 41.199 60.480 34.198 1.00 29.65 84 SER B C 1
ATOM 1667 O O . SER B 1 84 ? 41.237 59.677 35.124 1.00 31.87 84 SER B O 1
ATOM 1670 N N . GLU B 1 85 ? 40.155 61.249 33.930 1.00 30.17 85 GLU B N 1
ATOM 1671 C CA . GLU B 1 85 ? 38.895 61.227 34.664 1.00 26.89 85 GLU B CA 1
ATOM 1672 C C . GLU B 1 85 ? 38.268 59.899 34.908 1.00 32.73 85 GLU B C 1
ATOM 1673 O O . GLU B 1 85 ? 37.837 59.595 36.018 1.00 30.29 85 GLU B O 1
ATOM 1679 N N . LEU B 1 86 ? 38.158 59.119 33.842 1.00 30.17 86 LEU B N 1
ATOM 1680 C CA . LEU B 1 86 ? 37.532 57.810 33.918 1.00 32.43 86 LEU B CA 1
ATOM 1681 C C . LEU B 1 86 ? 38.364 56.852 34.787 1.00 35.10 86 LEU B C 1
ATOM 1682 O O . LEU B 1 86 ? 37.813 56.128 35.635 1.00 33.15 86 LEU B O 1
ATOM 1687 N N . GLU B 1 87 ? 39.683 56.869 34.602 1.00 31.47 87 GLU B N 1
ATOM 1688 C CA . GLU B 1 87 ? 40.542 55.976 35.396 1.00 40.43 87 GLU B CA 1
ATOM 1689 C C . GLU B 1 87 ? 40.615 56.404 36.882 1.00 37.02 87 GLU B C 1
ATOM 1690 O O . GLU B 1 87 ? 40.266 55.637 37.795 1.00 41.44 87 GLU B O 1
ATOM 1696 N N . TYR B 1 88 ? 41.021 57.640 37.108 1.00 38.56 88 TYR B N 1
ATOM 1697 C CA . TYR B 1 88 ? 41.214 58.144 38.462 1.00 40.77 88 TYR B CA 1
ATOM 1698 C C . TYR B 1 88 ? 39.951 58.477 39.200 1.00 42.25 88 TYR B C 1
ATOM 1699 O O . TYR B 1 88 ? 39.976 58.511 40.420 1.00 48.65 88 TYR B O 1
ATOM 1708 N N . LYS B 1 89 ? 38.841 58.692 38.484 1.00 38.31 89 LYS B N 1
ATOM 1709 C CA . LYS B 1 89 ? 37.590 59.008 39.159 1.00 38.79 89 LYS B CA 1
ATOM 1710 C C . LYS B 1 89 ? 36.530 57.911 39.047 1.00 42.40 89 LYS B C 1
ATOM 1711 O O . LYS B 1 89 ? 35.581 57.884 39.829 1.00 40.99 89 LYS B O 1
ATOM 1717 N N . LEU B 1 90 ? 36.656 57.018 38.061 1.00 42.95 90 LEU B N 1
ATOM 1718 C CA . LEU B 1 90 ? 35.679 55.939 37.949 1.00 35.32 90 LEU B CA 1
ATOM 1719 C C . LEU B 1 90 ? 36.338 54.589 38.093 1.00 31.48 90 LEU B C 1
ATOM 1720 O O . LEU B 1 90 ? 35.660 53.590 38.315 1.00 29.36 90 LEU B O 1
ATOM 1725 N N . GLY B 1 91 ? 37.667 54.566 37.994 1.00 36.30 91 GLY B N 1
ATOM 1726 C CA . GLY B 1 91 ? 38.401 53.316 38.112 1.00 37.80 91 GLY B CA 1
ATOM 1727 C C . GLY B 1 91 ? 38.401 52.417 36.885 1.00 37.16 91 GLY B C 1
ATOM 1728 O O . GLY B 1 91 ? 38.675 51.199 36.965 1.00 32.73 91 GLY B O 1
ATOM 1729 N N . ILE B 1 92 ? 38.078 53.027 35.751 1.00 34.36 92 ILE B N 1
ATOM 1730 C CA . ILE B 1 92 ? 38.050 52.338 34.457 1.00 33.27 92 ILE B CA 1
ATOM 1731 C C . ILE B 1 92 ? 39.381 52.618 33.781 1.00 27.75 92 ILE B C 1
ATOM 1732 O O . ILE B 1 92 ? 39.653 53.740 33.417 1.00 31.25 92 ILE B O 1
ATOM 1737 N N . ARG B 1 93 ? 40.169 51.584 33.569 1.00 30.58 93 ARG B N 1
ATOM 1738 C CA . ARG B 1 93 ? 41.482 51.762 33.018 1.00 35.14 93 ARG B CA 1
ATOM 1739 C C . ARG B 1 93 ? 41.476 52.241 31.603 1.00 32.50 93 ARG B C 1
ATOM 1740 O O . ARG B 1 93 ? 40.675 51.815 30.802 1.00 29.77 93 ARG B O 1
ATOM 1748 N N . ALA B 1 94 ? 42.392 53.147 31.320 1.00 24.56 94 ALA B N 1
ATOM 1749 C CA . ALA B 1 94 ? 42.553 53.704 29.999 1.00 34.49 94 ALA B CA 1
ATOM 1750 C C . ALA B 1 94 ? 42.625 52.607 28.910 1.00 35.20 94 ALA B C 1
ATOM 1751 O O . ALA B 1 94 ? 42.277 52.854 27.742 1.00 37.33 94 ALA B O 1
ATOM 1753 N N . HIS B 1 95 ? 43.081 51.396 29.263 1.00 31.38 95 HIS B N 1
ATOM 1754 C CA . HIS B 1 95 ? 43.128 50.325 28.263 1.00 28.21 95 HIS B CA 1
ATOM 1755 C C . HIS B 1 95 ? 41.722 49.871 27.853 1.00 27.24 95 HIS B C 1
ATOM 1756 O O . HIS B 1 95 ? 41.535 49.357 26.763 1.00 21.38 95 HIS B O 1
ATOM 1763 N N . ASP B 1 96 ? 40.759 50.051 28.760 1.00 24.28 96 ASP B N 1
ATOM 1764 C CA . ASP B 1 96 ? 39.380 49.669 28.579 1.00 22.27 96 ASP B CA 1
ATOM 1765 C C . ASP B 1 96 ? 38.529 50.833 28.061 1.00 22.32 96 ASP B C 1
ATOM 1766 O O . ASP B 1 96 ? 37.304 50.800 28.161 1.00 24.24 96 ASP B O 1
ATOM 1771 N N . VAL B 1 97 ? 39.167 51.866 27.535 1.00 20.52 97 VAL B N 1
ATOM 1772 C CA . VAL B 1 97 ? 38.461 53.027 27.014 1.00 21.74 97 VAL B CA 1
ATOM 1773 C C . VAL B 1 97 ? 38.890 53.349 25.560 1.00 19.06 97 VAL B C 1
ATOM 1774 O O . VAL B 1 97 ? 40.056 53.494 25.267 1.00 22.62 97 VAL B O 1
ATOM 1778 N N . GLU B 1 98 ? 37.900 53.497 24.690 1.00 18.14 98 GLU B N 1
ATOM 1779 C CA . GLU B 1 98 ? 38.065 53.867 23.307 1.00 16.49 98 GLU B CA 1
ATOM 1780 C C . GLU B 1 98 ? 37.239 55.143 23.124 1.00 12.76 98 GLU B C 1
ATOM 1781 O O . GLU B 1 98 ? 36.104 55.241 23.591 1.00 18.30 98 GLU B O 1
ATOM 1787 N N . ILE B 1 99 ? 37.807 56.141 22.469 1.00 10.69 99 ILE B N 1
ATOM 1788 C CA . ILE B 1 99 ? 37.104 57.399 22.293 1.00 15.96 99 ILE B CA 1
ATOM 1789 C C . ILE B 1 99 ? 37.233 57.852 20.864 1.00 17.91 99 ILE B C 1
ATOM 1790 O O . ILE B 1 99 ? 38.312 57.687 20.261 1.00 19.47 99 ILE B O 1
ATOM 1795 N N . THR B 1 100 ? 36.171 58.452 20.310 1.00 16.04 100 THR B N 1
ATOM 1796 C CA . THR B 1 100 ? 36.347 58.998 18.975 1.00 16.96 100 THR B CA 1
ATOM 1797 C C . THR B 1 100 ? 35.638 60.299 18.810 1.00 17.34 100 THR B C 1
ATOM 1798 O O . THR B 1 100 ? 34.463 60.400 19.120 1.00 17.61 100 THR B O 1
ATOM 1802 N N . ILE B 1 101 ? 36.354 61.316 18.320 1.00 11.98 101 ILE B N 1
ATOM 1803 C CA . ILE B 1 101 ? 35.715 62.590 18.119 1.00 20.11 101 ILE B CA 1
ATOM 1804 C C . ILE B 1 101 ? 35.326 62.637 16.647 1.00 20.31 101 ILE B C 1
ATOM 1805 O O . ILE B 1 101 ? 36.178 62.426 15.786 1.00 18.93 101 ILE B O 1
ATOM 1810 N N . LYS B 1 102 ? 34.033 62.829 16.378 1.00 14.15 102 LYS B N 1
ATOM 1811 C CA . LYS B 1 102 ? 33.576 62.966 15.023 1.00 22.01 102 LYS B CA 1
ATOM 1812 C C . LYS B 1 102 ? 33.160 64.426 14.795 1.00 18.53 102 LYS B C 1
ATOM 1813 O O . LYS B 1 102 ? 32.313 64.977 15.522 1.00 25.07 102 LYS B O 1
ATOM 1819 N N . GLU B 1 103 ? 33.739 65.056 13.783 1.00 16.28 103 GLU B N 1
ATOM 1820 C CA . GLU B 1 103 ? 33.394 66.468 13.493 1.00 21.13 103 GLU B CA 1
ATOM 1821 C C . GLU B 1 103 ? 32.650 66.672 12.178 1.00 20.61 103 GLU B C 1
ATOM 1822 O O . GLU B 1 103 ? 32.969 66.057 11.172 1.00 17.85 103 GLU B O 1
ATOM 1828 N N . GLN B 1 104 ? 31.667 67.561 12.167 1.00 16.88 104 GLN B N 1
ATOM 1829 C CA . GLN B 1 104 ? 30.954 67.786 10.929 1.00 17.92 104 GLN B CA 1
ATOM 1830 C C . GLN B 1 104 ? 30.961 69.297 10.728 1.00 26.92 104 GLN B C 1
ATOM 1831 O O . GLN B 1 104 ? 31.055 70.044 11.719 1.00 24.24 104 GLN B O 1
ATOM 1837 N N . PRO B 1 105 ? 30.901 69.759 9.452 1.00 25.80 105 PRO B N 1
ATOM 1838 C CA . PRO B 1 105 ? 30.897 71.192 9.150 1.00 21.77 105 PRO B CA 1
ATOM 1839 C C . PRO B 1 105 ? 29.702 71.806 9.856 1.00 22.39 105 PRO B C 1
ATOM 1840 O O . PRO B 1 105 ? 28.659 71.148 10.027 1.00 20.02 105 PRO B O 1
ATOM 1844 N N . ALA B 1 106 ? 29.869 73.055 10.285 1.00 21.41 106 ALA B N 1
ATOM 1845 C CA . ALA B 1 106 ? 28.807 73.824 10.938 1.00 26.50 106 ALA B CA 1
ATOM 1846 C C . ALA B 1 106 ? 27.522 73.784 10.125 1.00 26.59 106 ALA B C 1
ATOM 1847 O O . ALA B 1 106 ? 26.451 73.662 10.682 1.00 23.58 106 ALA B O 1
ATOM 1849 N N . HIS B 1 107 ? 27.637 73.885 8.799 1.00 28.89 107 HIS B N 1
ATOM 1850 C CA . HIS B 1 107 ? 26.431 73.857 7.936 1.00 27.83 107 HIS B CA 1
ATOM 1851 C C . HIS B 1 107 ? 25.675 72.514 7.996 1.00 26.63 107 HIS B C 1
ATOM 1852 O O . HIS B 1 107 ? 24.499 72.442 7.589 1.00 28.98 107 HIS B O 1
ATOM 1859 N N . CYS B 1 108 ? 26.324 71.469 8.559 1.00 20.79 108 CYS B N 1
ATOM 1860 C CA . CYS B 1 108 ? 25.708 70.125 8.711 1.00 21.19 108 CYS B CA 1
ATOM 1861 C C . CYS B 1 108 ? 24.984 69.889 10.041 1.00 20.90 108 CYS B C 1
ATOM 1862 O O . CYS B 1 108 ? 24.402 68.814 10.303 1.00 20.73 108 CYS B O 1
ATOM 1865 N N . TRP B 1 109 ? 25.006 70.929 10.870 1.00 18.19 109 TRP B N 1
ATOM 1866 C CA . TRP B 1 109 ? 24.372 70.884 12.161 1.00 16.85 109 TRP B CA 1
ATOM 1867 C C . TRP B 1 109 ? 23.120 71.760 12.172 1.00 22.28 109 TRP B C 1
ATOM 1868 O O . TRP B 1 109 ? 23.073 72.803 11.515 1.00 23.81 109 TRP B O 1
ATOM 1879 N N . GLY B 1 110 ? 22.123 71.313 12.924 1.00 18.88 110 GLY B N 1
ATOM 1880 C CA . GLY B 1 110 ? 20.920 72.062 13.088 1.00 17.37 110 GLY B CA 1
ATOM 1881 C C . GLY B 1 110 ? 20.482 72.013 14.558 1.00 32.54 110 GLY B C 1
ATOM 1882 O O . GLY B 1 110 ? 20.438 70.938 15.173 1.00 29.77 110 GLY B O 1
ATOM 1883 N N . PHE B 1 111 ? 20.206 73.175 15.159 1.00 29.95 111 PHE B N 1
ATOM 1884 C CA . PHE B 1 111 ? 19.687 73.204 16.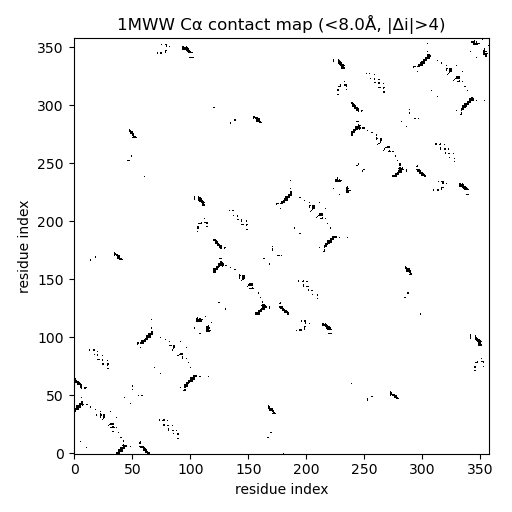536 1.00 36.28 111 PHE B CA 1
ATOM 1885 C C . PHE B 1 111 ? 18.953 74.520 16.788 1.00 37.36 111 PHE B C 1
ATOM 1886 O O . PHE B 1 111 ? 19.265 75.528 16.197 1.00 30.88 111 PHE B O 1
ATOM 1894 N N . ARG B 1 112 ? 17.939 74.461 17.630 1.00 38.21 112 ARG B N 1
ATOM 1895 C CA . ARG B 1 112 ? 17.116 75.627 17.925 1.00 46.07 112 ARG B CA 1
ATOM 1896 C C . ARG B 1 112 ? 16.740 76.306 16.608 1.00 43.87 112 ARG B C 1
ATOM 1897 O O . ARG B 1 112 ? 16.971 77.498 16.442 1.00 36.63 112 ARG B O 1
ATOM 1905 N N . GLY B 1 113 ? 16.179 75.522 15.679 1.00 42.17 113 GLY B N 1
ATOM 1906 C CA . GLY B 1 113 ? 15.763 76.053 14.395 1.00 37.38 113 GLY B CA 1
ATOM 1907 C C . GLY B 1 113 ? 16.765 76.687 13.432 1.00 35.60 113 GLY B C 1
ATOM 1908 O O . GLY B 1 113 ? 16.344 77.164 12.367 1.00 42.54 113 GLY B O 1
ATOM 1909 N N . MET B 1 114 ? 18.053 76.716 13.774 1.00 32.83 114 MET B N 1
ATOM 1910 C CA . MET B 1 114 ? 19.077 77.302 12.898 1.00 34.23 114 MET B CA 1
ATOM 1911 C C . MET B 1 114 ? 20.055 76.234 12.370 1.00 37.98 114 MET B C 1
ATOM 1912 O O . MET B 1 114 ? 20.057 75.104 12.854 1.00 38.86 114 MET B O 1
ATOM 1917 N N . THR B 1 115 ? 20.877 76.589 11.372 1.00 33.49 115 THR B N 1
ATOM 1918 C CA . THR B 1 115 ? 21.920 75.670 10.949 1.00 33.59 115 THR B CA 1
ATOM 1919 C C . THR B 1 115 ? 23.168 76.226 11.685 1.00 37.28 115 THR B C 1
ATOM 1920 O O . THR B 1 115 ? 23.271 77.432 11.979 1.00 31.70 115 THR B O 1
ATOM 1924 N N . GLY B 1 116 ? 24.102 75.337 11.984 1.00 33.60 116 GLY B N 1
ATOM 1925 C CA . GLY B 1 116 ? 25.266 75.717 12.737 1.00 35.52 116 GLY B CA 1
ATOM 1926 C C . GLY B 1 116 ? 26.080 76.859 12.208 1.00 35.64 116 GLY B C 1
ATOM 1927 O O . GLY B 1 116 ? 26.711 77.535 12.995 1.00 27.93 116 GLY B O 1
ATOM 1928 N N . ASP B 1 117 ? 26.119 77.036 10.894 1.00 36.99 117 ASP B N 1
ATOM 1929 C CA . ASP B 1 117 ? 26.866 78.148 10.300 1.00 41.19 117 ASP B CA 1
ATOM 1930 C C . ASP B 1 117 ? 26.077 79.459 10.451 1.00 39.87 117 ASP B C 1
ATOM 1931 O O . ASP B 1 117 ? 26.557 80.490 10.084 1.00 44.71 117 ASP B O 1
ATOM 1936 N N . GLU B 1 118 ? 24.869 79.400 10.996 1.00 40.65 118 GLU B N 1
ATOM 1937 C CA . GLU B 1 118 ? 24.062 80.581 11.193 1.00 46.17 118 GLU B CA 1
ATOM 1938 C C . GLU B 1 118 ? 23.871 80.703 12.682 1.00 50.74 118 GLU B C 1
ATOM 1939 O O . GLU B 1 118 ? 22.769 81.213 13.020 1.00 32.57 118 GLU B O 1
ATOM 1945 N N . MET C 1 1 ? 21.948 55.022 6.539 1.00 15.04 1 MET C N 1
ATOM 1946 C CA . MET C 1 1 ? 20.802 55.011 7.455 1.00 13.87 1 MET C CA 1
ATOM 1947 C C . MET C 1 1 ? 20.653 56.256 8.362 1.00 16.37 1 MET C C 1
ATOM 1948 O O . MET C 1 1 ? 21.623 56.774 8.865 1.00 16.70 1 MET C O 1
ATOM 1953 N N . ILE C 1 2 ? 19.416 56.659 8.599 1.00 17.81 2 ILE C N 1
ATOM 1954 C CA . ILE C 1 2 ? 19.066 57.823 9.422 1.00 20.59 2 ILE C CA 1
ATOM 1955 C C . ILE C 1 2 ? 18.563 57.268 10.724 1.00 18.04 2 ILE C C 1
ATOM 1956 O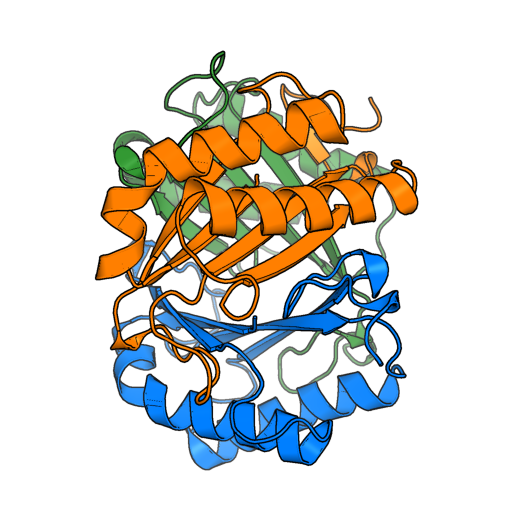 O . ILE C 1 2 ? 17.845 56.306 10.738 1.00 16.04 2 ILE C O 1
ATOM 1961 N N . THR C 1 3 ? 18.953 57.884 11.820 1.00 15.44 3 THR C N 1
ATOM 1962 C CA . THR C 1 3 ? 18.493 57.460 13.113 1.00 15.96 3 THR C CA 1
ATOM 1963 C C . THR C 1 3 ? 17.823 58.641 13.845 1.00 10.50 3 THR C C 1
ATOM 1964 O O . THR C 1 3 ? 18.320 59.811 13.856 1.00 13.38 3 THR C O 1
ATOM 1968 N N . VAL C 1 4 ? 16.742 58.323 14.525 1.00 12.46 4 VAL C N 1
ATOM 1969 C CA . VAL C 1 4 ? 16.073 59.352 15.338 1.00 11.94 4 VAL C CA 1
ATOM 1970 C C . VAL C 1 4 ? 16.131 58.880 16.786 1.00 20.19 4 VAL C C 1
ATOM 1971 O O . VAL C 1 4 ? 15.629 57.776 17.084 1.00 14.35 4 VAL C O 1
ATOM 1975 N N . PHE C 1 5 ? 16.719 59.706 17.675 1.00 15.93 5 PHE C N 1
ATOM 1976 C CA . PHE C 1 5 ? 16.853 59.342 19.102 1.00 19.80 5 PHE C CA 1
ATOM 1977 C C . PHE C 1 5 ? 15.870 60.213 19.925 1.00 19.08 5 PHE C C 1
ATOM 1978 O O . PHE C 1 5 ? 15.696 61.371 19.604 1.00 22.92 5 PHE C O 1
ATOM 1986 N N . GLY C 1 6 ? 15.235 59.654 20.963 1.00 20.80 6 GLY C N 1
ATOM 1987 C CA . GLY C 1 6 ? 14.333 60.440 21.831 1.00 19.11 6 GLY C CA 1
ATOM 1988 C C . GLY C 1 6 ? 13.808 59.615 23.002 1.00 25.62 6 GLY C C 1
ATOM 1989 O O . GLY C 1 6 ? 13.841 58.382 22.929 1.00 16.99 6 GLY C O 1
ATOM 1990 N N . LEU C 1 7 ? 13.369 60.279 24.089 1.00 20.87 7 LEU C N 1
ATOM 1991 C CA . LEU C 1 7 ? 12.797 59.570 25.248 1.00 23.54 7 LEU C CA 1
ATOM 1992 C C . LEU C 1 7 ? 11.656 58.795 24.694 1.00 21.35 7 LEU C C 1
ATOM 1993 O O . LEU C 1 7 ? 10.800 59.323 23.968 1.00 24.73 7 LEU C O 1
ATOM 1998 N N . LYS C 1 8 ? 11.613 57.538 25.075 1.00 28.48 8 LYS C N 1
ATOM 1999 C CA . LYS C 1 8 ? 10.592 56.629 24.592 1.00 31.63 8 LYS C CA 1
ATOM 2000 C C . LYS C 1 8 ? 9.182 57.107 24.885 1.00 36.15 8 LYS C C 1
ATOM 2001 O O . LYS C 1 8 ? 8.280 56.923 24.064 1.00 35.57 8 LYS C O 1
ATOM 2007 N N . SER C 1 9 ? 8.993 57.714 26.053 1.00 33.08 9 SER C N 1
ATOM 2008 C CA . SER C 1 9 ? 7.664 58.178 26.456 1.00 37.80 9 SER C CA 1
ATOM 2009 C C . SER C 1 9 ? 7.006 59.089 25.416 1.00 40.49 9 SER C C 1
ATOM 2010 O O . SER C 1 9 ? 5.818 58.914 25.121 1.00 45.35 9 SER C O 1
ATOM 2013 N N . LYS C 1 10 ? 7.797 60.013 24.847 1.00 41.10 10 LYS C N 1
ATOM 2014 C CA . LYS C 1 10 ? 7.396 60.984 23.802 1.00 35.34 10 LYS C CA 1
ATOM 2015 C C . LYS C 1 10 ? 7.600 60.538 22.346 1.00 37.02 10 LYS C C 1
ATOM 2016 O O . LYS C 1 10 ? 6.837 60.937 21.446 1.00 35.32 10 LYS C O 1
ATOM 2022 N N . LEU C 1 11 ? 8.651 59.740 22.101 1.00 35.95 11 LEU C N 1
ATOM 2023 C CA . LEU C 1 11 ? 8.976 59.294 20.747 1.00 31.62 11 LEU C CA 1
ATOM 2024 C C . LEU C 1 11 ? 8.212 58.103 20.315 1.00 26.97 11 LEU C C 1
ATOM 2025 O O . LEU C 1 11 ? 7.886 57.920 19.138 1.00 24.89 11 LEU C O 1
ATOM 2030 N N . ALA C 1 12 ? 7.924 57.254 21.268 1.00 32.49 12 ALA C N 1
ATOM 2031 C CA . ALA C 1 12 ? 7.278 56.013 20.908 1.00 35.30 12 ALA C CA 1
ATOM 2032 C C . ALA C 1 12 ? 6.030 56.157 20.023 1.00 36.80 12 ALA C C 1
ATOM 2033 O O . ALA C 1 12 ? 5.910 55.503 18.973 1.00 35.24 12 ALA C O 1
ATOM 2035 N N . PRO C 1 13 ? 5.089 57.016 20.432 1.00 34.77 13 PRO C N 1
ATOM 2036 C CA . PRO C 1 13 ? 3.868 57.173 19.614 1.00 36.81 13 PRO C CA 1
ATOM 2037 C C . PRO C 1 13 ? 4.005 58.089 18.391 1.00 35.62 13 PRO C C 1
ATOM 2038 O O . PRO C 1 13 ? 3.058 58.295 17.635 1.00 35.00 13 PRO C O 1
ATOM 2042 N N . ARG C 1 14 ? 5.203 58.610 18.180 1.00 36.69 14 ARG C N 1
ATOM 2043 C CA . ARG C 1 14 ? 5.469 59.537 17.098 1.00 32.25 14 ARG C CA 1
ATOM 2044 C C . ARG C 1 14 ? 6.212 58.910 15.927 1.00 33.44 14 ARG C C 1
ATOM 2045 O O . ARG C 1 14 ? 6.524 59.611 14.942 1.00 30.89 14 ARG C O 1
ATOM 2053 N N . ARG C 1 15 ? 6.487 57.609 16.015 1.00 32.28 15 ARG C N 1
ATOM 2054 C CA . ARG C 1 15 ? 7.288 56.943 14.978 1.00 33.75 15 ARG C CA 1
ATOM 2055 C C . ARG C 1 15 ? 6.815 56.984 13.561 1.00 33.89 15 ARG C C 1
ATOM 2056 O O . ARG C 1 15 ? 7.569 57.387 12.670 1.00 29.48 15 ARG C O 1
ATOM 2064 N N . GLU C 1 16 ? 5.572 56.575 13.328 1.00 34.59 16 GLU C N 1
ATOM 2065 C CA . GLU C 1 16 ? 5.080 56.545 11.953 1.00 35.99 16 GLU C CA 1
ATOM 2066 C C . GLU C 1 16 ? 5.108 57.892 11.266 1.00 29.20 16 GLU C C 1
ATOM 2067 O O . GLU C 1 16 ? 5.479 57.981 10.115 1.00 35.78 16 GLU C O 1
ATOM 2073 N N . LYS C 1 17 ? 4.737 58.931 11.990 1.00 31.71 17 LYS C N 1
ATOM 2074 C CA . LYS C 1 17 ? 4.690 60.272 11.445 1.00 33.58 17 LYS C CA 1
ATOM 2075 C C . LYS C 1 17 ? 6.082 60.832 11.210 1.00 33.04 17 LYS C C 1
ATOM 2076 O O . LYS C 1 17 ? 6.306 61.485 10.203 1.00 32.96 17 LYS C O 1
ATOM 2082 N N . LEU C 1 18 ? 7.011 60.605 12.151 1.00 31.65 18 LEU C N 1
ATOM 2083 C CA . LEU C 1 18 ? 8.389 61.086 11.950 1.00 29.39 18 LEU C CA 1
ATOM 2084 C C . LEU C 1 18 ? 8.934 60.381 10.710 1.00 24.24 18 LEU C C 1
ATOM 2085 O O . LEU C 1 18 ? 9.562 60.992 9.879 1.00 27.01 18 LEU C O 1
ATOM 2090 N N . ALA C 1 19 ? 8.653 59.097 10.528 1.00 24.19 19 ALA C N 1
ATOM 2091 C CA . ALA C 1 19 ? 9.166 58.473 9.304 1.00 25.56 19 ALA C CA 1
ATOM 2092 C C . ALA C 1 19 ? 8.607 59.185 8.047 1.00 28.38 19 ALA C C 1
ATOM 2093 O O . ALA C 1 19 ? 9.344 59.536 7.097 1.00 24.03 19 ALA C O 1
ATOM 2095 N N . GLU C 1 20 ? 7.288 59.415 8.040 1.00 34.41 20 GLU C N 1
ATOM 2096 C CA . GLU C 1 20 ? 6.639 60.100 6.896 1.00 33.53 20 GLU C CA 1
ATOM 2097 C C . GLU C 1 20 ? 7.257 61.482 6.673 1.00 27.68 20 GLU C C 1
ATOM 2098 O O . GLU C 1 20 ? 7.578 61.883 5.553 1.00 32.85 20 GLU C O 1
ATOM 2104 N N . VAL C 1 21 ? 7.455 62.206 7.762 1.00 31.88 21 VAL C N 1
ATOM 2105 C CA . VAL C 1 21 ? 8.045 63.555 7.707 1.00 31.43 21 VAL C CA 1
ATOM 2106 C C . VAL C 1 21 ? 9.478 63.559 7.120 1.00 30.58 21 VAL C C 1
ATOM 2107 O O . VAL C 1 21 ? 9.883 64.426 6.310 1.00 31.65 21 VAL C O 1
ATOM 2111 N N . ILE C 1 22 ? 10.286 62.611 7.563 1.00 23.86 22 ILE C N 1
ATOM 2112 C CA . ILE C 1 22 ? 11.658 62.575 7.053 1.00 21.69 22 ILE C CA 1
ATOM 2113 C C . ILE C 1 22 ? 11.670 62.110 5.571 1.00 15.60 22 ILE C C 1
ATOM 2114 O O . ILE C 1 22 ? 12.416 62.642 4.739 1.00 22.80 22 ILE C O 1
ATOM 2119 N N . TYR C 1 23 ? 10.888 61.072 5.274 1.00 16.90 23 TYR C N 1
ATOM 2120 C CA . TYR C 1 23 ? 10.788 60.588 3.919 1.00 28.97 23 TYR C CA 1
ATOM 2121 C C . TYR C 1 23 ? 10.279 61.781 3.075 1.00 31.54 23 TYR C C 1
ATOM 2122 O O . TYR C 1 23 ? 10.678 61.952 1.923 1.00 36.62 23 TYR C O 1
ATOM 2131 N N . ASN C 1 24 ? 9.449 62.645 3.656 1.00 31.11 24 ASN C N 1
ATOM 2132 C CA . ASN C 1 24 ? 8.938 63.768 2.856 1.00 30.67 24 ASN C CA 1
ATOM 2133 C C . ASN C 1 24 ? 9.973 64.810 2.582 1.00 25.65 24 ASN C C 1
ATOM 2134 O O . ASN C 1 24 ? 10.122 65.283 1.425 1.00 25.77 24 ASN C O 1
ATOM 2139 N N . SER C 1 25 ? 10.711 65.188 3.622 1.00 21.40 25 SER C N 1
ATOM 2140 C CA . SER C 1 25 ? 11.763 66.185 3.437 1.00 20.26 25 SER C CA 1
ATOM 2141 C C . SER C 1 25 ? 12.917 65.663 2.622 1.00 24.30 25 SER C C 1
ATOM 2142 O O . SER C 1 25 ? 13.639 66.453 1.992 1.00 32.42 25 SER C O 1
ATOM 2145 N N . LEU C 1 26 ? 13.154 64.350 2.642 1.00 27.05 26 LEU C N 1
ATOM 2146 C CA . LEU C 1 26 ? 14.289 63.827 1.828 1.00 27.44 26 LEU C CA 1
ATOM 2147 C C . LEU C 1 26 ? 13.919 63.930 0.336 1.00 26.81 26 LEU C C 1
ATOM 2148 O O . LEU C 1 26 ? 14.762 64.233 -0.527 1.00 25.30 26 LEU C O 1
ATOM 2153 N N . HIS C 1 27 ? 12.639 63.672 0.066 1.00 31.32 27 HIS C N 1
ATOM 2154 C CA . HIS C 1 27 ? 12.121 63.693 -1.305 1.00 36.52 27 HIS C CA 1
ATOM 2155 C C . HIS C 1 27 ? 12.115 65.109 -1.822 1.00 35.05 27 HIS C C 1
ATOM 2156 O O . HIS C 1 27 ? 12.797 65.485 -2.808 1.00 25.52 27 HIS C O 1
ATOM 2163 N N . LEU C 1 28 ? 11.331 65.896 -1.088 1.00 34.32 28 LEU C N 1
ATOM 2164 C CA . LEU C 1 28 ? 11.118 67.299 -1.387 1.00 33.51 28 LEU C CA 1
ATOM 2165 C C . LEU C 1 28 ? 12.390 68.115 -1.307 1.00 34.39 28 LEU C C 1
ATOM 2166 O O . LEU C 1 28 ? 12.553 69.084 -2.042 1.00 33.61 28 LEU C O 1
ATOM 2171 N N . GLY C 1 29 ? 13.330 67.701 -0.455 1.00 35.64 29 GLY C N 1
ATOM 2172 C CA . GLY C 1 29 ? 14.546 68.474 -0.340 1.00 33.37 29 GLY C CA 1
ATOM 2173 C C . GLY C 1 29 ? 15.790 67.996 -1.064 1.00 32.60 29 GLY C C 1
ATOM 2174 O O . GLY C 1 29 ? 16.678 68.799 -1.381 1.00 31.14 29 GLY C O 1
ATOM 2175 N N . LEU C 1 30 ? 15.866 66.694 -1.317 1.00 31.25 30 LEU C N 1
ATOM 2176 C CA . LEU C 1 30 ? 17.050 66.096 -1.951 1.00 28.78 30 LEU C CA 1
ATOM 2177 C C . LEU C 1 30 ? 16.656 65.196 -3.090 1.00 27.25 30 LEU C C 1
ATOM 2178 O O . LEU C 1 30 ? 17.506 64.561 -3.681 1.00 31.46 30 LEU C O 1
ATOM 2183 N N . ASP C 1 31 ? 15.361 65.112 -3.365 1.00 32.68 31 ASP C N 1
ATOM 2184 C CA . ASP C 1 31 ? 14.866 64.307 -4.482 1.00 38.24 31 ASP C CA 1
ATOM 2185 C C . ASP C 1 31 ? 15.000 62.828 -4.269 1.00 38.46 31 ASP C C 1
ATOM 2186 O O . ASP C 1 31 ? 14.799 62.050 -5.188 1.00 42.12 31 ASP C O 1
ATOM 2191 N N . ILE C 1 32 ? 15.338 62.430 -3.056 1.00 32.34 32 ILE C N 1
ATOM 2192 C CA . ILE C 1 32 ? 15.422 61.031 -2.789 1.00 27.74 32 ILE C CA 1
ATOM 2193 C C . ILE C 1 32 ? 13.965 60.539 -2.677 1.00 27.50 32 ILE C C 1
ATOM 2194 O O . ILE C 1 32 ? 13.171 61.112 -1.925 1.00 27.68 32 ILE C O 1
ATOM 2199 N N . PRO C 1 33 ? 13.577 59.508 -3.470 1.00 30.74 33 PRO C N 1
ATOM 2200 C CA . PRO C 1 33 ? 12.205 58.978 -3.403 1.00 33.33 33 PRO C CA 1
ATOM 2201 C C . PRO C 1 33 ? 11.970 58.380 -2.012 1.00 35.92 33 PRO C C 1
ATOM 2202 O O . PRO C 1 33 ? 12.903 57.871 -1.397 1.00 36.45 33 PRO C O 1
ATOM 2206 N N . LYS C 1 34 ? 10.734 58.447 -1.544 1.00 31.89 34 LYS C N 1
ATOM 2207 C CA . LYS C 1 34 ? 10.358 57.910 -0.264 1.00 37.05 34 LYS C CA 1
ATOM 2208 C C . LYS C 1 34 ? 10.670 56.398 -0.181 1.00 40.93 34 LYS C C 1
ATOM 2209 O O . LYS C 1 34 ? 10.527 55.666 -1.152 1.00 42.46 34 LYS C O 1
ATOM 2215 N N . GLY C 1 35 ? 11.122 55.948 0.981 1.00 40.33 35 GLY C N 1
ATOM 2216 C CA . GLY C 1 35 ? 11.401 54.546 1.173 1.00 36.23 35 GLY C CA 1
ATOM 2217 C C . GLY C 1 35 ? 12.715 54.103 0.602 1.00 34.92 35 GLY C C 1
ATOM 2218 O O . GLY C 1 35 ? 13.028 52.922 0.655 1.00 38.58 35 GLY C O 1
ATOM 2219 N N . LYS C 1 36 ? 13.467 55.036 0.037 1.00 34.62 36 LYS C N 1
ATOM 2220 C CA . LYS C 1 36 ? 14.780 54.738 -0.526 1.00 37.00 36 LYS C CA 1
ATOM 2221 C C . LYS C 1 36 ? 15.795 54.508 0.560 1.00 36.43 36 LYS C C 1
ATOM 2222 O O . LYS C 1 36 ? 16.780 53.792 0.336 1.00 34.59 36 LYS C O 1
ATOM 2228 N N . HIS C 1 37 ? 15.548 55.119 1.723 1.00 34.47 37 HIS C N 1
ATOM 2229 C CA . HIS C 1 37 ? 16.461 55.109 2.874 1.00 29.65 37 HIS C CA 1
ATOM 2230 C C . HIS C 1 37 ? 15.971 54.363 4.059 1.00 29.64 37 HIS C C 1
ATOM 2231 O O . HIS C 1 37 ? 14.752 54.245 4.257 1.00 26.20 37 HIS C O 1
ATOM 2238 N N . ALA C 1 38 ? 16.920 53.875 4.871 1.00 19.57 38 ALA C N 1
ATOM 2239 C CA . ALA C 1 38 ? 16.500 53.220 6.064 1.00 14.96 38 ALA C CA 1
ATOM 2240 C C . ALA C 1 38 ? 16.347 54.267 7.180 1.00 21.79 38 ALA C C 1
ATOM 2241 O O . ALA C 1 38 ? 17.173 55.198 7.307 1.00 18.27 38 ALA C O 1
ATOM 2243 N N . ILE C 1 39 ? 15.318 54.108 8.002 1.00 20.53 39 ILE C N 1
ATOM 2244 C CA . ILE C 1 39 ? 15.135 55.017 9.125 1.00 22.90 39 ILE C CA 1
ATOM 2245 C C . ILE C 1 39 ? 15.003 54.146 10.361 1.00 27.40 39 ILE C C 1
ATOM 2246 O O . ILE C 1 39 ? 14.254 53.189 10.380 1.00 26.70 39 ILE C O 1
ATOM 2251 N N . ARG C 1 40 ? 15.767 54.474 11.382 1.00 21.64 40 ARG C N 1
ATOM 2252 C CA . ARG C 1 40 ? 15.740 53.737 12.609 1.00 18.48 40 ARG C CA 1
ATOM 2253 C C . ARG C 1 40 ? 15.355 54.667 13.754 1.00 15.85 40 ARG C C 1
ATOM 2254 O O . ARG C 1 40 ? 15.775 55.815 13.780 1.00 18.66 40 ARG C O 1
ATOM 2262 N N . PHE C 1 41 ? 14.622 54.131 14.712 1.00 19.30 41 PHE C N 1
ATOM 2263 C CA . PHE C 1 41 ? 14.209 54.831 15.923 1.00 21.29 41 PHE C CA 1
ATOM 2264 C C . PHE C 1 41 ? 14.857 54.220 17.169 1.00 19.76 41 PHE C C 1
ATOM 2265 O O . PHE C 1 41 ? 14.853 53.014 17.343 1.00 20.01 41 PHE C O 1
ATOM 2273 N N . LEU C 1 42 ? 15.429 55.053 18.023 1.00 19.32 42 LEU C N 1
ATOM 2274 C CA . LEU C 1 42 ? 16.016 54.552 19.264 1.00 21.04 42 LEU C CA 1
ATOM 2275 C C . LEU C 1 42 ? 15.209 55.229 20.383 1.00 25.53 42 LEU C C 1
ATOM 2276 O O . LEU C 1 42 ? 15.312 56.441 20.598 1.00 15.50 42 LEU C O 1
ATOM 2281 N N . CYS C 1 43 ? 14.411 54.449 21.106 1.00 20.51 43 CYS C N 1
ATOM 2282 C CA . CYS C 1 43 ? 13.581 54.981 22.186 1.00 22.97 43 CYS C CA 1
ATOM 2283 C C . CYS C 1 43 ? 14.314 54.811 23.512 1.00 22.29 43 CYS C C 1
ATOM 2284 O O . CYS C 1 43 ? 14.567 53.712 23.930 1.00 25.17 43 CYS C O 1
ATOM 2287 N N . LEU C 1 44 ? 14.648 55.929 24.164 1.00 20.45 44 LEU C N 1
ATOM 2288 C CA . LEU C 1 44 ? 15.449 55.918 25.364 1.00 19.79 44 LEU C CA 1
ATOM 2289 C C . LEU C 1 44 ? 14.633 55.870 26.661 1.00 22.42 44 LEU C C 1
ATOM 2290 O O . LEU C 1 44 ? 13.548 56.414 26.721 1.00 27.37 44 LEU C O 1
ATOM 2295 N N . GLU C 1 45 ? 15.172 55.196 27.670 1.00 22.50 45 GLU C N 1
ATOM 2296 C CA . GLU C 1 45 ? 14.562 55.186 28.987 1.00 24.92 45 GLU C CA 1
ATOM 2297 C C . GLU C 1 45 ? 15.149 56.461 29.593 1.00 26.69 45 GLU C C 1
ATOM 2298 O O . GLU C 1 45 ? 16.199 56.953 29.189 1.00 30.14 45 GLU C O 1
ATOM 2304 N N . LYS C 1 46 ? 14.459 56.984 30.575 1.00 27.64 46 LYS C N 1
ATOM 2305 C CA . LYS C 1 46 ? 14.812 58.227 31.222 1.00 27.29 46 LYS C CA 1
ATOM 2306 C C . LYS C 1 46 ? 16.243 58.336 31.715 1.00 23.72 46 LYS C C 1
ATOM 2307 O O . LYS C 1 46 ? 16.937 59.297 31.432 1.00 28.80 46 LYS C O 1
ATOM 2313 N N . GLU C 1 47 ? 16.687 57.348 32.461 1.00 23.59 47 GLU C N 1
ATOM 2314 C CA . GLU C 1 47 ? 18.005 57.372 33.014 1.00 28.60 47 GLU C CA 1
ATOM 2315 C C . GLU C 1 47 ? 19.151 57.337 31.963 1.00 30.15 47 GLU C C 1
ATOM 2316 O O . GLU C 1 47 ? 20.285 57.582 32.320 1.00 28.77 47 GLU C O 1
ATOM 2322 N N . ASP C 1 48 ? 18.846 57.051 30.682 1.00 26.10 48 ASP C N 1
ATOM 2323 C CA . ASP C 1 48 ? 19.862 57.023 29.616 1.00 26.79 48 ASP C CA 1
ATOM 2324 C C . ASP C 1 48 ? 19.928 58.295 28.790 1.00 24.56 48 ASP C C 1
ATOM 2325 O O . ASP C 1 48 ? 20.774 58.415 27.910 1.00 22.41 48 ASP C O 1
ATOM 2330 N N . PHE C 1 49 ? 19.002 59.228 29.023 1.00 28.47 49 PHE C N 1
ATOM 2331 C CA . PHE C 1 49 ? 18.952 60.427 28.188 1.00 26.53 49 PHE C CA 1
ATOM 2332 C C . PHE C 1 49 ? 19.207 61.748 28.897 1.00 26.96 49 PHE C C 1
ATOM 2333 O O . PHE C 1 49 ? 18.291 62.352 29.380 1.00 27.79 49 PHE C O 1
ATOM 2341 N N . TYR C 1 50 ? 20.453 62.200 28.944 1.00 21.07 50 TYR C N 1
ATOM 2342 C CA . TYR C 1 50 ? 20.749 63.467 29.586 1.00 22.48 50 TYR C CA 1
ATOM 2343 C C . TYR C 1 50 ? 20.676 64.574 28.561 1.00 22.27 50 TYR C C 1
ATOM 2344 O O . TYR C 1 50 ? 21.735 65.062 28.144 1.00 20.94 50 TYR C O 1
ATOM 2353 N N . TYR C 1 51 ? 19.469 64.964 28.148 1.00 23.31 51 TYR C N 1
ATOM 2354 C CA . TYR C 1 51 ? 19.367 66.037 27.147 1.00 20.96 51 TYR C CA 1
ATOM 2355 C C . TYR C 1 51 ? 19.849 67.342 27.798 1.00 24.81 51 TYR C C 1
ATOM 2356 O O . TYR C 1 51 ? 20.070 67.373 29.015 1.00 20.36 51 TYR C O 1
ATOM 2365 N N . PRO C 1 52 ? 20.084 68.411 26.998 1.00 16.83 52 PRO C N 1
ATOM 2366 C CA . PRO C 1 52 ? 20.570 69.682 27.537 1.00 21.64 52 PRO C CA 1
ATOM 2367 C C . PRO C 1 52 ? 19.584 70.236 28.560 1.00 28.10 52 PRO C C 1
ATOM 2368 O O . PRO C 1 52 ? 18.359 70.131 28.343 1.00 20.73 52 PRO C O 1
ATOM 2372 N N . PHE C 1 53 ? 20.137 70.792 29.656 1.00 29.46 53 PHE C N 1
ATOM 2373 C CA . PHE C 1 53 ? 19.363 71.334 30.804 1.00 33.20 53 PHE C CA 1
ATOM 2374 C C . PHE C 1 53 ? 18.166 72.216 30.452 1.00 29.35 53 PHE C C 1
ATOM 2375 O O . PHE C 1 53 ? 17.066 72.021 30.940 1.00 32.46 53 PHE C O 1
ATOM 2383 N N . ASP C 1 54 ? 18.391 73.184 29.580 1.00 30.91 54 ASP C N 1
ATOM 2384 C CA . ASP C 1 54 ? 17.334 74.085 29.207 1.00 32.46 54 ASP C CA 1
ATOM 2385 C C . ASP C 1 54 ? 16.372 73.537 28.161 1.00 28.45 54 ASP C C 1
ATOM 2386 O O . ASP C 1 54 ? 15.667 74.306 27.555 1.00 29.45 54 ASP C O 1
ATOM 2391 N N . ARG C 1 55 ? 16.313 72.222 27.941 1.00 28.70 55 ARG C N 1
ATOM 2392 C CA . ARG C 1 55 ? 15.378 71.707 26.926 1.00 30.71 55 ARG C CA 1
ATOM 2393 C C . ARG C 1 55 ? 14.287 70.892 27.563 1.00 30.79 55 ARG C C 1
ATOM 2394 O O . ARG C 1 55 ? 14.304 70.616 28.755 1.00 28.58 55 ARG C O 1
ATOM 2402 N N . SER C 1 56 ? 13.336 70.462 26.770 1.00 29.33 56 SER C N 1
ATOM 2403 C CA . SER C 1 56 ? 12.285 69.638 27.343 1.00 29.68 56 SER C CA 1
ATOM 2404 C C . SER C 1 56 ? 12.412 68.186 26.933 1.00 31.10 56 SER C C 1
ATOM 2405 O O . SER C 1 56 ? 13.283 67.820 26.146 1.00 30.12 56 SER C O 1
ATOM 2408 N N . ASP C 1 57 ? 11.492 67.396 27.460 1.00 25.20 57 ASP C N 1
ATOM 2409 C CA . ASP C 1 57 ? 11.342 65.967 27.222 1.00 33.53 57 ASP C CA 1
ATOM 2410 C C . ASP C 1 57 ? 11.114 65.613 25.771 1.00 27.73 57 ASP C C 1
ATOM 2411 O O . ASP C 1 57 ? 11.130 64.455 25.435 1.00 32.14 57 ASP C O 1
ATOM 2416 N N . ASP C 1 58 ? 10.797 66.584 24.930 1.00 31.70 58 ASP C N 1
ATOM 2417 C CA . ASP C 1 58 ? 10.527 66.303 23.509 1.00 31.77 58 ASP C CA 1
ATOM 2418 C C . ASP C 1 58 ? 11.853 66.266 22.722 1.00 27.10 58 ASP C C 1
ATOM 2419 O O . ASP C 1 58 ? 11.852 66.186 21.486 1.00 34.53 58 ASP C O 1
ATOM 2424 N N . TYR C 1 59 ? 12.959 66.457 23.424 1.00 25.55 59 TYR C N 1
ATOM 2425 C CA . TYR C 1 59 ? 14.258 66.547 22.777 1.00 27.21 59 TYR C CA 1
ATOM 2426 C C . TYR C 1 59 ? 14.470 65.337 21.861 1.00 25.81 59 TYR C C 1
ATOM 2427 O O . TYR C 1 59 ? 14.434 64.164 22.283 1.00 23.36 59 TYR C O 1
ATOM 2436 N N . THR C 1 60 ? 14.681 65.661 20.608 1.00 24.44 60 THR C N 1
ATOM 2437 C CA . THR C 1 60 ? 14.805 64.688 19.535 1.00 25.27 60 THR C CA 1
ATOM 2438 C C . THR C 1 60 ? 16.083 64.941 18.745 1.00 20.51 60 THR C C 1
ATOM 2439 O O . THR C 1 60 ? 16.308 66.043 18.294 1.00 19.00 60 THR C O 1
ATOM 2443 N N . VAL C 1 61 ? 16.927 63.914 18.633 1.00 21.29 61 VAL C N 1
ATOM 2444 C CA . VAL C 1 61 ? 18.185 63.992 17.883 1.00 19.22 61 VAL C CA 1
ATOM 2445 C C . VAL C 1 61 ? 18.057 63.192 16.560 1.00 16.18 61 VAL C C 1
ATOM 2446 O O . VAL C 1 61 ? 17.639 62.059 16.540 1.00 19.30 61 VAL C O 1
ATOM 2450 N N . ILE C 1 62 ? 18.407 63.816 15.446 1.00 22.94 62 ILE C N 1
ATOM 2451 C CA . ILE C 1 62 ? 18.310 63.153 14.156 1.00 18.85 62 ILE C CA 1
ATOM 2452 C C . ILE C 1 62 ? 19.683 63.112 13.490 1.00 18.80 62 ILE C C 1
ATOM 2453 O O . ILE C 1 62 ? 20.298 64.157 13.237 1.00 19.34 62 ILE C O 1
ATOM 2458 N N . GLU C 1 63 ? 20.130 61.893 13.193 1.00 14.13 63 GLU C N 1
ATOM 2459 C CA . GLU C 1 63 ? 21.422 61.675 12.529 1.00 19.94 63 GLU C CA 1
ATOM 2460 C C . GLU C 1 63 ? 21.153 61.189 11.101 1.00 17.89 63 GLU C C 1
ATOM 2461 O O . GLU C 1 63 ? 20.460 60.204 10.877 1.00 20.96 63 GLU C O 1
ATOM 2467 N N . ILE C 1 64 ? 21.672 61.946 10.145 1.00 15.91 64 ILE C N 1
ATOM 2468 C CA . ILE C 1 64 ? 21.465 61.671 8.760 1.00 22.83 64 ILE C CA 1
ATOM 2469 C C . ILE C 1 64 ? 22.783 61.354 8.070 1.00 18.20 64 ILE C C 1
ATOM 2470 O O . ILE C 1 64 ? 23.658 62.187 8.066 1.00 21.82 64 ILE C O 1
ATOM 2475 N N . ASN C 1 65 ? 22.914 60.158 7.505 1.00 16.34 65 ASN C N 1
ATOM 2476 C CA . ASN C 1 65 ? 24.153 59.838 6.798 1.00 17.33 65 ASN C CA 1
ATOM 2477 C C . ASN C 1 65 ? 23.931 59.933 5.288 1.00 18.19 65 ASN C C 1
ATOM 2478 O O . ASN C 1 65 ? 22.992 59.338 4.770 1.00 17.39 65 ASN C O 1
ATOM 2483 N N . LEU C 1 66 ? 24.776 60.705 4.607 1.00 17.16 66 LEU C N 1
ATOM 2484 C CA . LEU C 1 66 ? 24.717 60.826 3.156 1.00 17.41 66 LEU C CA 1
ATOM 2485 C C . LEU C 1 66 ? 26.059 60.583 2.475 1.00 19.15 66 LEU C C 1
ATOM 2486 O O . LEU C 1 66 ? 27.127 60.720 3.082 1.00 19.75 66 LEU C O 1
ATOM 2491 N N . MET C 1 67 ? 25.977 60.162 1.218 1.00 13.68 67 MET C N 1
ATOM 2492 C CA . MET C 1 67 ? 27.168 60.076 0.418 1.00 19.46 67 MET C CA 1
ATOM 2493 C C . MET C 1 67 ? 27.532 61.528 0.147 1.00 18.87 67 MET C C 1
ATOM 2494 O O . MET C 1 67 ? 26.638 62.344 -0.181 1.00 20.82 67 MET C O 1
ATOM 2499 N N . ALA C 1 68 ? 28.813 61.877 0.284 1.00 17.52 68 ALA C N 1
ATOM 2500 C CA . ALA C 1 68 ? 29.232 63.274 0.063 1.00 19.53 68 ALA C CA 1
ATOM 2501 C C . ALA C 1 68 ? 28.957 63.720 -1.379 1.00 27.07 68 ALA C C 1
ATOM 2502 O O . ALA C 1 68 ? 29.035 62.928 -2.302 1.00 24.23 68 ALA C O 1
ATOM 2504 N N . GLY C 1 69 ? 28.622 64.988 -1.600 1.00 33.13 69 GLY C N 1
ATOM 2505 C CA . GLY C 1 69 ? 28.368 65.378 -2.991 1.00 30.85 69 GLY C CA 1
ATOM 2506 C C . GLY C 1 69 ? 27.451 66.547 -3.159 1.00 30.31 69 GLY C C 1
ATOM 2507 O O . GLY C 1 69 ? 27.494 67.233 -4.172 1.00 30.38 69 GLY C O 1
ATOM 2508 N N . ARG C 1 70 ? 26.619 66.809 -2.154 1.00 25.99 70 ARG C N 1
ATOM 2509 C CA . ARG C 1 70 ? 25.717 67.910 -2.284 1.00 22.71 70 ARG C CA 1
ATOM 2510 C C . ARG C 1 70 ? 26.338 69.216 -1.832 1.00 28.83 70 ARG C C 1
ATOM 2511 O O . ARG C 1 70 ? 27.342 69.253 -1.116 1.00 31.58 70 ARG C O 1
ATOM 2519 N N . MET C 1 71 ? 25.719 70.282 -2.309 1.00 34.35 71 MET C N 1
ATOM 2520 C CA . MET C 1 71 ? 26.041 71.678 -2.011 1.00 28.95 71 MET C CA 1
ATOM 2521 C C . MET C 1 71 ? 25.605 71.951 -0.586 1.00 28.04 71 MET C C 1
ATOM 2522 O O . MET C 1 71 ? 24.631 71.348 -0.115 1.00 26.36 71 MET C O 1
ATOM 2527 N N . GLU C 1 72 ? 26.258 72.899 0.074 1.00 27.52 72 GLU C N 1
ATOM 2528 C CA . GLU C 1 72 ? 25.856 73.260 1.424 1.00 30.32 72 GLU C CA 1
ATOM 2529 C C . GLU C 1 72 ? 24.420 73.722 1.490 1.00 28.99 72 GLU C C 1
ATOM 2530 O O . GLU C 1 72 ? 23.761 73.420 2.448 1.00 24.71 72 GLU C O 1
ATOM 2536 N N . GLY C 1 73 ? 23.964 74.509 0.493 1.00 25.12 73 GLY C N 1
ATOM 2537 C CA . GLY C 1 73 ? 22.604 75.032 0.515 1.00 16.29 73 GLY C CA 1
ATOM 2538 C C . GLY C 1 73 ? 21.580 73.928 0.551 1.00 23.77 73 GLY C C 1
ATOM 2539 O O . GLY C 1 73 ? 20.562 74.022 1.252 1.00 28.59 73 GLY C O 1
ATOM 2540 N N . THR C 1 74 ? 21.850 72.867 -0.193 1.00 20.89 74 THR C N 1
ATOM 2541 C CA . THR C 1 74 ? 20.957 71.729 -0.252 1.00 21.80 74 THR C CA 1
ATOM 2542 C C . THR C 1 74 ? 20.934 71.072 1.146 1.00 22.40 74 THR C C 1
ATOM 2543 O O . THR C 1 74 ? 19.892 70.722 1.645 1.00 20.95 74 THR C O 1
ATOM 2547 N N . LYS C 1 75 ? 22.099 70.927 1.781 1.00 20.69 75 LYS C N 1
ATOM 2548 C CA . LYS C 1 75 ? 22.133 70.355 3.113 1.00 24.96 75 LYS C CA 1
ATOM 2549 C C . LYS C 1 75 ? 21.392 71.300 4.093 1.00 23.67 75 LYS C C 1
ATOM 2550 O O . LYS C 1 75 ? 20.549 70.853 4.934 1.00 20.83 75 LYS C O 1
ATOM 2556 N N . LYS C 1 76 ? 21.690 72.594 4.005 1.00 21.93 76 LYS C N 1
ATOM 2557 C CA . LYS C 1 76 ? 20.992 73.556 4.875 1.00 21.94 76 LYS C CA 1
ATOM 2558 C C . LYS C 1 76 ? 19.507 73.488 4.632 1.00 22.52 76 LYS C C 1
ATOM 2559 O O . LYS C 1 76 ? 18.705 73.457 5.555 1.00 27.85 76 LYS C O 1
ATOM 2565 N N . ARG C 1 77 ? 19.112 73.406 3.376 1.00 22.71 77 ARG C N 1
ATOM 2566 C CA . ARG C 1 77 ? 17.686 73.305 3.086 1.00 24.72 77 ARG C CA 1
ATOM 2567 C C . ARG C 1 77 ? 17.008 72.126 3.788 1.00 24.81 77 ARG C C 1
ATOM 2568 O O . ARG C 1 77 ? 15.914 72.242 4.371 1.00 22.65 77 ARG C O 1
ATOM 2576 N N . LEU C 1 78 ? 17.629 70.952 3.725 1.00 22.78 78 LEU C N 1
ATOM 2577 C CA . LEU C 1 78 ? 16.985 69.802 4.395 1.00 21.06 78 LEU C CA 1
ATOM 2578 C C . LEU C 1 78 ? 16.880 70.041 5.922 1.00 15.08 78 LEU C C 1
ATOM 2579 O O . LEU C 1 78 ? 15.871 69.667 6.543 1.00 14.98 78 LEU C O 1
ATOM 2584 N N . ILE C 1 79 ? 17.890 70.670 6.522 1.00 19.69 79 ILE C N 1
ATOM 2585 C CA . ILE C 1 79 ? 17.826 70.937 7.958 1.00 19.01 79 ILE C CA 1
ATOM 2586 C C . ILE C 1 79 ? 16.626 71.887 8.295 1.00 22.40 79 ILE C C 1
ATOM 2587 O O . ILE C 1 79 ? 15.765 71.592 9.145 1.00 23.81 79 ILE C O 1
ATOM 2592 N N . LYS C 1 80 ? 16.501 72.960 7.524 1.00 26.06 80 LYS C N 1
ATOM 2593 C CA . LYS C 1 80 ? 15.401 73.931 7.734 1.00 23.43 80 LYS C CA 1
ATOM 2594 C C . LYS C 1 80 ? 14.057 73.291 7.526 1.00 24.96 80 LYS C C 1
ATOM 2595 O O . LYS C 1 80 ? 13.097 73.535 8.285 1.00 24.99 80 LYS C O 1
ATOM 2601 N N . MET C 1 81 ? 13.985 72.397 6.536 1.00 22.46 81 MET C N 1
ATOM 2602 C CA . MET C 1 81 ? 12.759 71.709 6.259 1.00 17.67 81 MET C CA 1
ATOM 2603 C C . MET C 1 81 ? 12.398 70.776 7.323 1.00 22.76 81 MET C C 1
ATOM 2604 O O . MET C 1 81 ? 11.224 70.574 7.625 1.00 29.26 81 MET C O 1
ATOM 2609 N N . LEU C 1 82 ? 13.408 70.150 7.907 1.00 26.65 82 LEU C N 1
ATOM 2610 C CA . LEU C 1 82 ? 13.130 69.173 8.947 1.00 25.49 82 LEU C CA 1
ATOM 2611 C C . LEU C 1 82 ? 12.553 69.905 10.161 1.00 24.73 82 LEU C C 1
ATOM 2612 O O . LEU C 1 82 ? 11.571 69.441 10.774 1.00 28.69 82 LEU C O 1
ATOM 2617 N N . PHE C 1 83 ? 13.150 71.041 10.499 1.00 24.60 83 PHE C N 1
ATOM 2618 C CA . PHE C 1 83 ? 12.650 71.838 11.634 1.00 25.58 83 PHE C CA 1
ATOM 2619 C C . PHE C 1 83 ? 11.155 72.190 11.393 1.00 27.23 83 PHE C C 1
ATOM 2620 O O . PHE C 1 83 ? 10.281 71.885 12.204 1.00 28.94 83 PHE C O 1
ATOM 2628 N N . SER C 1 84 ? 10.853 72.781 10.248 1.00 28.69 84 SER C N 1
ATOM 2629 C CA . SER C 1 84 ? 9.464 73.121 9.928 1.00 30.10 84 SER C CA 1
ATOM 2630 C C . SER C 1 84 ? 8.512 71.962 10.008 1.00 29.84 84 SER C C 1
ATOM 2631 O O . SER C 1 84 ? 7.438 72.079 10.570 1.00 36.19 84 SER C O 1
ATOM 2634 N N . GLU C 1 85 ? 8.877 70.855 9.384 1.00 28.42 85 GLU C N 1
ATOM 2635 C CA . GLU C 1 85 ? 8.019 69.675 9.420 1.00 32.14 85 GLU C CA 1
ATOM 2636 C C . GLU C 1 85 ? 7.779 69.212 10.848 1.00 34.31 85 GLU C C 1
ATOM 2637 O O . GLU C 1 85 ? 6.665 68.831 11.200 1.00 29.09 85 GLU C O 1
ATOM 2643 N N . LEU C 1 86 ? 8.820 69.244 11.684 1.00 34.43 86 LEU C N 1
ATOM 2644 C CA . LEU C 1 86 ? 8.630 68.780 13.049 1.00 34.46 86 LEU C CA 1
ATOM 2645 C C . LEU C 1 86 ? 7.713 69.738 13.838 1.00 36.96 86 LEU C C 1
ATOM 2646 O O . LEU C 1 86 ? 6.764 69.312 14.501 1.00 30.92 86 LEU C O 1
ATOM 2651 N N . GLU C 1 87 ? 7.978 71.031 13.731 1.00 37.63 87 GLU C N 1
ATOM 2652 C CA . GLU C 1 87 ? 7.160 72.016 14.420 1.00 43.48 87 GLU C CA 1
ATOM 2653 C C . GLU C 1 87 ? 5.666 71.923 13.988 1.00 42.47 87 GLU C C 1
ATOM 2654 O O . GLU C 1 87 ? 4.792 71.487 14.780 1.00 36.30 87 GLU C O 1
ATOM 2660 N N . TYR C 1 88 ? 5.385 72.282 12.731 1.00 39.91 88 TYR C N 1
ATOM 2661 C CA . TYR C 1 88 ? 4.007 72.250 12.196 1.00 36.04 88 TYR C CA 1
ATOM 2662 C C . TYR C 1 88 ? 3.404 70.884 12.063 1.00 39.24 88 TYR C C 1
ATOM 2663 O O . TYR C 1 88 ? 2.196 70.753 11.976 1.00 38.05 88 TYR C O 1
ATOM 2672 N N . LYS C 1 89 ? 4.197 69.826 12.049 1.00 40.91 89 LYS C N 1
ATOM 2673 C CA . LYS C 1 89 ? 3.510 68.561 11.914 1.00 42.70 89 LYS C CA 1
ATOM 2674 C C . LYS C 1 89 ? 3.546 67.625 13.087 1.00 44.12 89 LYS C C 1
ATOM 2675 O O . LYS C 1 89 ? 2.907 66.577 13.036 1.00 46.32 89 LYS C O 1
ATOM 2681 N N . LEU C 1 90 ? 4.262 67.992 14.148 1.00 39.14 90 LEU C N 1
ATOM 2682 C CA . LEU C 1 90 ? 4.308 67.128 15.330 1.00 40.53 90 LEU C CA 1
ATOM 2683 C C . LEU C 1 90 ? 4.285 67.916 16.620 1.00 40.55 90 LEU C C 1
ATOM 2684 O O . LEU C 1 90 ? 4.256 67.353 17.710 1.00 45.84 90 LEU C O 1
ATOM 2689 N N . GLY C 1 91 ? 4.354 69.227 16.490 1.00 35.66 91 GLY C N 1
ATOM 2690 C CA . GLY C 1 91 ? 4.347 70.058 17.662 1.00 36.65 91 GLY C CA 1
ATOM 2691 C C . GLY C 1 91 ? 5.687 70.073 18.367 1.00 41.52 91 GLY C C 1
ATOM 2692 O O . GLY C 1 91 ? 5.776 70.547 19.503 1.00 37.36 91 GLY C O 1
ATOM 2693 N N . ILE C 1 92 ? 6.733 69.557 17.716 1.00 40.08 92 ILE C N 1
ATOM 2694 C CA . ILE C 1 92 ? 8.035 69.576 18.329 1.00 34.16 92 ILE C CA 1
ATOM 2695 C C . ILE C 1 92 ? 8.679 70.870 17.929 1.00 38.55 92 ILE C C 1
ATOM 2696 O O . ILE C 1 92 ? 8.969 71.126 16.756 1.00 39.58 92 ILE C O 1
ATOM 2701 N N . ARG C 1 93 ? 8.913 71.692 18.944 1.00 40.29 93 ARG C N 1
ATOM 2702 C CA . ARG C 1 93 ? 9.496 73.007 18.766 1.00 36.65 93 ARG C CA 1
ATOM 2703 C C . ARG C 1 93 ? 10.966 72.887 18.399 1.00 36.47 93 ARG C C 1
ATOM 2704 O O . ARG C 1 93 ? 11.691 72.103 19.004 1.00 41.45 93 ARG C O 1
ATOM 2712 N N . ALA C 1 94 ? 11.400 73.697 17.432 1.00 33.49 94 ALA C N 1
ATOM 2713 C CA . ALA C 1 94 ? 12.744 73.642 16.901 1.00 35.19 94 ALA C CA 1
ATOM 2714 C C . ALA C 1 94 ? 13.715 73.623 18.040 1.00 38.13 94 ALA C C 1
ATOM 2715 O O . ALA C 1 94 ? 14.856 73.091 17.941 1.00 28.46 94 ALA C O 1
ATOM 2717 N N . HIS C 1 95 ? 13.246 74.217 19.134 1.00 34.87 95 HIS C N 1
ATOM 2718 C CA . HIS C 1 95 ? 14.053 74.338 20.318 1.00 32.08 95 HIS C CA 1
ATOM 2719 C C . HIS C 1 95 ? 14.597 72.968 20.781 1.00 26.03 95 HIS C C 1
ATOM 2720 O O . HIS C 1 95 ? 15.739 72.835 21.181 1.00 23.32 95 HIS C O 1
ATOM 2727 N N . ASP C 1 96 ? 13.696 72.000 20.781 1.00 26.51 96 ASP C N 1
ATOM 2728 C CA . ASP C 1 96 ? 13.933 70.631 21.198 1.00 27.09 96 ASP C CA 1
ATOM 2729 C C . ASP C 1 96 ? 14.427 69.687 20.039 1.00 30.34 96 ASP C C 1
ATOM 2730 O O . ASP C 1 96 ? 14.308 68.451 20.125 1.00 23.19 96 ASP C O 1
ATOM 2735 N N . VAL C 1 97 ? 14.988 70.263 18.978 1.00 24.58 97 VAL C N 1
ATOM 2736 C CA . VAL C 1 97 ? 15.399 69.433 17.840 1.00 24.71 97 VAL C CA 1
ATOM 2737 C C . VAL C 1 97 ? 16.796 69.648 17.542 1.00 24.23 97 VAL C C 1
ATOM 2738 O O . VAL C 1 97 ? 17.225 70.774 17.402 1.00 25.97 97 VAL C O 1
ATOM 2742 N N . GLU C 1 98 ? 17.538 68.543 17.451 1.00 18.39 98 GLU C N 1
ATOM 2743 C CA . GLU C 1 98 ? 18.943 68.639 17.160 1.00 11.05 98 GLU C CA 1
ATOM 2744 C C . GLU C 1 98 ? 19.203 67.825 15.882 1.00 19.85 98 GLU C C 1
ATOM 2745 O O . GLU C 1 98 ? 18.694 66.704 15.745 1.00 17.23 98 GLU C O 1
ATOM 2751 N N . ILE C 1 99 ? 20.024 68.327 14.967 1.00 17.97 99 ILE C N 1
ATOM 2752 C CA . ILE C 1 99 ? 20.203 67.566 13.742 1.00 18.24 99 ILE C CA 1
ATOM 2753 C C . ILE C 1 99 ? 21.626 67.546 13.259 1.00 14.97 99 ILE C C 1
ATOM 2754 O O . ILE C 1 99 ? 22.306 68.546 13.368 1.00 22.43 99 ILE C O 1
ATOM 2759 N N . THR C 1 100 ? 22.085 66.427 12.700 1.00 18.75 100 THR C N 1
ATOM 2760 C CA . THR C 1 100 ? 23.440 66.414 12.145 1.00 20.82 100 THR C CA 1
ATOM 2761 C C . THR C 1 100 ? 23.539 65.608 10.868 1.00 20.93 100 THR C C 1
ATOM 2762 O O . THR C 1 100 ? 23.034 64.491 10.764 1.00 17.34 100 THR C O 1
ATOM 2766 N N . ILE C 1 101 ? 24.178 66.201 9.883 1.00 17.88 101 ILE C N 1
ATOM 2767 C CA . ILE C 1 101 ? 24.365 65.513 8.648 1.00 17.46 101 ILE C CA 1
ATOM 2768 C C . ILE C 1 101 ? 25.796 65.003 8.588 1.00 12.09 101 ILE C C 1
ATOM 2769 O O . ILE C 1 101 ? 26.761 65.757 8.659 1.00 20.77 101 ILE C O 1
ATOM 2774 N N . LYS C 1 102 ? 25.935 63.685 8.485 1.00 16.81 102 LYS C N 1
ATOM 2775 C CA . LYS C 1 102 ? 27.263 63.110 8.351 1.00 17.68 102 LYS C CA 1
ATOM 2776 C C . LYS C 1 102 ? 27.425 62.624 6.924 1.00 16.97 102 LYS C C 1
ATOM 2777 O O . LYS C 1 102 ? 26.558 61.941 6.371 1.00 15.65 102 LYS C O 1
ATOM 2783 N N . GLU C 1 103 ? 28.536 63.015 6.317 1.00 16.77 103 GLU C N 1
ATOM 2784 C CA . GLU C 1 103 ? 28.828 62.621 4.970 1.00 16.92 103 GLU C CA 1
ATOM 2785 C C . GLU C 1 103 ? 30.166 61.847 4.884 1.00 17.70 103 GLU C C 1
ATOM 2786 O O . GLU C 1 103 ? 31.152 62.134 5.593 1.00 16.18 103 GLU C O 1
ATOM 2792 N N . GLN C 1 104 ? 30.174 60.891 3.965 1.00 16.13 104 GLN C N 1
ATOM 2793 C CA . GLN C 1 104 ? 31.302 60.026 3.737 1.00 16.85 104 GLN C CA 1
ATOM 2794 C C . GLN C 1 104 ? 31.454 59.930 2.245 1.00 20.71 104 GLN C C 1
ATOM 2795 O O . GLN C 1 104 ? 30.462 59.874 1.500 1.00 15.15 104 GLN C O 1
ATOM 2801 N N . PRO C 1 105 ? 32.692 59.842 1.767 1.00 24.67 105 PRO C N 1
ATOM 2802 C CA . PRO C 1 105 ? 32.851 59.741 0.300 1.00 21.86 105 PRO C CA 1
ATOM 2803 C C . PRO C 1 105 ? 32.026 58.549 -0.237 1.00 22.45 105 PRO C C 1
ATOM 2804 O O . PRO C 1 105 ? 31.788 57.589 0.475 1.00 21.02 105 PRO C O 1
ATOM 2808 N N . ALA C 1 106 ? 31.586 58.650 -1.482 1.00 17.37 106 ALA C N 1
ATOM 2809 C CA . ALA C 1 106 ? 30.881 57.558 -2.163 1.00 17.72 106 ALA C CA 1
ATOM 2810 C C . ALA C 1 106 ? 31.629 56.242 -2.053 1.00 15.98 106 ALA C C 1
ATOM 2811 O O . ALA C 1 106 ? 31.027 55.194 -1.844 1.00 26.53 106 ALA C O 1
ATOM 2813 N N . HIS C 1 107 ? 32.953 56.296 -2.116 1.00 21.56 107 HIS C N 1
ATOM 2814 C CA . HIS C 1 107 ? 33.695 55.031 -2.062 1.00 22.47 107 HIS C CA 1
ATOM 2815 C C . HIS C 1 107 ? 33.682 54.366 -0.678 1.00 24.80 107 HIS C C 1
ATOM 2816 O O . HIS C 1 107 ? 34.156 53.254 -0.574 1.00 20.59 107 HIS C O 1
ATOM 2823 N N . CYS C 1 108 ? 33.157 55.046 0.361 1.00 19.50 108 CYS C N 1
ATOM 2824 C CA . CYS C 1 108 ? 33.064 54.471 1.693 1.00 17.24 108 CYS C CA 1
ATOM 2825 C C . CYS C 1 108 ? 31.667 53.892 1.880 1.00 19.58 108 CYS C C 1
ATOM 2826 O O . CYS C 1 108 ? 31.330 53.353 2.947 1.00 23.06 108 CYS C O 1
ATOM 2829 N N . TRP C 1 109 ? 30.850 54.010 0.834 1.00 17.53 109 TRP C N 1
ATOM 2830 C CA . TRP C 1 109 ? 29.507 53.430 0.887 1.00 17.24 109 TRP C CA 1
ATOM 2831 C C . TRP C 1 109 ? 29.380 52.116 0.133 1.00 23.28 109 TRP C C 1
ATOM 2832 O O . TRP C 1 109 ? 29.981 51.912 -0.917 1.00 16.26 109 TRP C O 1
ATOM 2843 N N . GLY C 1 110 ? 28.566 51.232 0.686 1.00 23.57 110 GLY C N 1
ATOM 2844 C CA . GLY C 1 110 ? 28.343 49.962 0.033 1.00 17.00 110 GLY C CA 1
ATOM 2845 C C . GLY C 1 110 ? 26.851 49.669 0.048 1.00 21.22 110 GLY C C 1
ATOM 2846 O O . GLY C 1 110 ? 26.204 49.766 1.079 1.00 22.59 110 GLY C O 1
ATOM 2847 N N . PHE C 1 111 ? 26.261 49.469 -1.127 1.00 19.47 111 PHE C N 1
ATOM 2848 C CA . PHE C 1 111 ? 24.863 49.047 -1.139 1.00 18.12 111 PHE C CA 1
ATOM 2849 C C . PHE C 1 111 ? 24.574 48.251 -2.410 1.00 16.63 111 PHE C C 1
ATOM 2850 O O . PHE C 1 111 ? 25.167 48.507 -3.441 1.00 20.08 111 PHE C O 1
ATOM 2858 N N . ARG C 1 112 ? 23.665 47.300 -2.346 1.00 15.72 112 ARG C N 1
ATOM 2859 C CA . ARG C 1 112 ? 23.343 46.512 -3.549 1.00 25.41 112 ARG C CA 1
ATOM 2860 C C . ARG C 1 112 ? 24.544 45.900 -4.248 1.00 25.08 112 ARG C C 1
ATOM 2861 O O . ARG C 1 112 ? 24.650 45.913 -5.487 1.00 24.07 112 ARG C O 1
ATOM 2869 N N . GLY C 1 113 ? 25.457 45.375 -3.435 1.00 24.94 113 GLY C N 1
ATOM 2870 C CA . GLY C 1 113 ? 26.640 44.722 -3.957 1.00 29.39 113 GLY C CA 1
ATOM 2871 C C . GLY C 1 113 ? 27.663 45.672 -4.536 1.00 26.32 113 GLY C C 1
ATOM 2872 O O . GLY C 1 113 ? 28.641 45.236 -5.125 1.00 35.58 113 GLY C O 1
ATOM 2873 N N . MET C 1 114 ? 27.456 46.970 -4.420 1.00 18.23 114 MET C N 1
ATOM 2874 C CA . MET C 1 114 ? 28.465 47.875 -4.977 1.00 18.46 114 MET C CA 1
ATOM 2875 C C . MET C 1 114 ? 28.943 48.909 -3.998 1.00 16.06 114 MET C C 1
ATOM 2876 O O . MET C 1 114 ? 28.312 49.125 -2.982 1.00 24.30 114 MET C O 1
ATOM 2881 N N . THR C 1 115 ? 30.030 49.579 -4.379 1.00 18.95 115 THR C N 1
ATOM 2882 C CA . THR C 1 115 ? 30.512 50.686 -3.628 1.00 26.31 115 THR C CA 1
ATOM 2883 C C . THR C 1 115 ? 29.748 51.884 -4.245 1.00 33.35 115 THR C C 1
ATOM 2884 O O . THR C 1 115 ? 29.249 51.813 -5.388 1.00 34.33 115 THR C O 1
ATOM 2888 N N . GLY C 1 116 ? 29.620 52.955 -3.477 1.00 25.18 116 GLY C N 1
ATOM 2889 C CA . GLY C 1 116 ? 28.877 54.102 -3.935 1.00 23.94 116 GLY C CA 1
ATOM 2890 C C . GLY C 1 116 ? 29.460 54.840 -5.092 1.00 24.56 116 GLY C C 1
ATOM 2891 O O . GLY C 1 116 ? 28.746 55.385 -5.881 1.00 25.07 116 GLY C O 1
ATOM 2892 N N . ASP C 1 117 ? 30.773 54.890 -5.203 1.00 30.17 117 ASP C N 1
ATOM 2893 C CA . ASP C 1 117 ? 31.365 55.618 -6.314 1.00 30.70 117 ASP C CA 1
ATOM 2894 C C . ASP C 1 117 ? 31.081 54.887 -7.628 1.00 35.17 117 ASP C C 1
ATOM 2895 O O . ASP C 1 117 ? 31.159 55.477 -8.684 1.00 35.05 117 ASP C O 1
ATOM 2900 N N . GLU C 1 118 ? 30.720 53.605 -7.559 1.00 37.64 118 GLU C N 1
ATOM 2901 C CA . GLU C 1 118 ? 30.433 52.866 -8.781 1.00 38.75 118 GLU C CA 1
ATOM 2902 C C . GLU C 1 118 ? 28.938 52.738 -9.097 1.00 42.54 118 GLU C C 1
ATOM 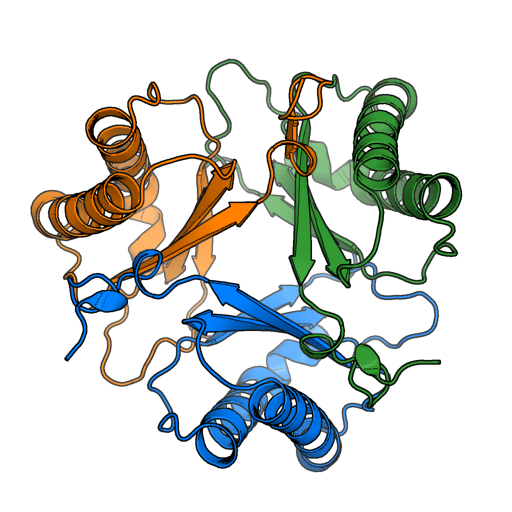2903 O O . GLU C 1 118 ? 28.554 52.201 -10.130 1.00 39.96 118 GLU C O 1
ATOM 2909 N N . ALA C 1 119 ? 28.076 53.275 -8.244 1.00 37.90 119 ALA C N 1
ATOM 2910 C CA . ALA C 1 119 ? 26.658 53.172 -8.512 1.00 43.24 119 ALA C CA 1
ATOM 2911 C C . ALA C 1 119 ? 26.350 54.191 -9.611 1.00 44.70 119 ALA C C 1
ATOM 2912 O O . ALA C 1 119 ? 26.854 55.307 -9.578 1.00 45.16 119 ALA C O 1
ATOM 2914 N N . ARG C 1 120 ? 25.548 53.776 -10.587 1.00 50.52 120 ARG C N 1
ATOM 2915 C CA . ARG C 1 120 ? 25.177 54.612 -11.746 1.00 57.05 120 ARG C CA 1
ATOM 2916 C C . ARG C 1 120 ? 23.680 54.693 -12.029 1.00 55.64 120 ARG C C 1
ATOM 2917 O O . ARG C 1 120 ? 22.882 53.980 -11.367 1.00 32.57 120 ARG C O 1
#

B-factor: mean 32.57, std 12.67, range [5.97, 98.77]

Foldseek 3Di:
DKEKEAAQVQCVVCVVVLLVQLQVLCCVQVNDHSPPDDYYYDHDHVVVDPDPPPADSLQMEMEAEEEDDDDPVSVVSSLVSSQVSCCPPVVRHSVRYHYDYHYDHQQVDDDPHDGRVPDD/DKEKEAALVQVVVCVVVLLVQLQVLCCVLPVDHRPPDDYYYDHDHPVPDPDPPVADRNQMEMEAEEEPDDDPVSVVSSVVSSQVCCCVPVVRHSVSYHYDYHYDHQQPDADPHRGRVD/DKEKEAACVQCVVCPVVLLVQLLVLCCVQVVDHRPNDDYYYDHDHVVVDPDDPPADRNQMEMEAEDADDDDVVSVVSSVVSSQVCCCVPPVDHSRRYHYDYHYDHQQVDDDPRGGRVPDD

Radius of gyration: 19.32 Å; Cα contacts (8 Å, |Δi|>4): 758; chains: 3; bounding box: 50×48×51 Å

CATH classification: 3.30.429.10

Solvent-accessible surface area: 14661 Å² total

Nearest PDB structures (foldseek):
  1mww-assembly1_B  TM=1.006E+00  e=1.136E-23  Haemophilus influenzae
  4lkb-assembly1_B  TM=9.848E-01  e=3.177E-15  Nostoc sp. PCC 7120 = FACHB-418
  7tvk-assembly1_C  TM=9.813E-01  e=3.629E-15  Pseudomonas pavonaceae
  7yxv-assembly1_A  TM=9.600E-01  e=2.038E-14  Acinetobacter baumannii
  5unq-assembly2_D  TM=8.879E-01  e=5.228E-07  Pusillimonas sp. T7-7

Secondary structure (DSSP, 8-state):
-EEEEEEHHHHHHHHHHHHHHHHHHHHHHH---TTSS-EEEEEEPGGGEE--TTS-TT-EEEEEEEETT--HHHHHHHHHHHHHHHHHHH---GGGEEEEEEEE-GGGEEETTEETTT--/-EEEEEEHHHHGGGHHHHHHHHHHHHHHHH-PPTTSS-EEEEEE-GGGEE--TTS-TT-EEEEEEEETT--HHHHHHHHHHHHHHHHHHH---GGGEEEEEEEE-GGGEEETTEETT-/-EEEEEEHHHHGGGHHHHHHHHHHHHHHHH-PPTTSS-EEEEEEPGGGEE--TTS-TT-EEEEEEEES---HHHHHHHHHHHHHHHHHHH---GGGEEEEEEEE-GGGEEETTEEGGG--

Organism: Haemophilus influenzae (strain ATCC 51907 / DSM 11121 / KW20 / Rd) (NCBI:txid71421)

Sequence (358 aa):
MITVFGLKSKLAPRREKLAEVIYNSLHLGLDIPKGKHAIRFLCLEKEDFYYPFDRSDDYTVIEINLMAGRMEGTKKRLIKMLFSELEYKLGIRAHDVEITIKEQPAHCWGFRGMTGDEARMITVFGLKSKLAPRREKLAEVIYNSLHLGLDIPKGKHAIRFLCLEKEDFYYPFDRSDDYTVIEINLMAGRMEGTKKRLIKMLFSELEYKLGIRAHDVEITIKEQPAHCWGFRGMTGDEMITVFGLKSKLAPRREKLAEVIYNSLHLGLDIPKGKHAIRFLCLEKEDFYYPFDRSDDYTVIEINLMAGRMEGTKKRLIKMLFSELEYKLGIRAHDVEITIKEQPAHCWGFRGMTGDEAR

InterPro domains:
  IPR014347 Tautomerase/MIF superfamily [G3DSA:3.30.429.10] (1-128)
  IPR014347 Tautomerase/MIF superfamily [SSF55331] (4-118)
  IPR037479 Tautomerase, MSAD family [PF14552] (38-112)
  IPR037479 Tautomerase, MSAD family [PTHR38460] (1-123)